Protein AF-A0A317H283-F1 (afdb_monomer)

Foldseek 3Di:
DDDPPFPWDFQLPPADDDPVLAAAFDFPAQKFKFKFFFKAFDDQQAPVQWDQFAARWGKMATDRVFIWMKMKGFADDPQVQDFRLLSNLVSNNCRSNVNDDPGMHMDTPDFGPDPPQRRCRVLRVSLRSLVRSCVRRVNPDDLVRSLRSCRNSPWDADPVRGIIGRDTDNSNRSCCRRVHAMWTWARAPHHNGIDTPDHDHPPPDDDDDDRDDVVVCQAPPDFDDDVPDPDGPRPDDPVNVPD

Nearest PDB structures (foldseek):
  5was-assembly1_A-2  TM=6.829E-01  e=3.722E-07  Corynebacterium glutamicum
  2x7i-assembly1_A  TM=6.335E-01  e=2.027E-06  Staphylococcus aureus subsp. aureus MRSA252
  3qt7-assembly1_A  TM=6.220E-01  e=6.368E-04  Staphylococcus epidermidis
  3qt6-assembly1_A  TM=6.356E-01  e=7.635E-04  Staphylococcus epidermidis
  6n0z-assembly1_E  TM=6.224E-01  e=1.486E-03  Anaerolinea thermophila UNI-1

pLDDT: mean 84.53, std 18.02, range [30.09, 98.56]

Radius of gyration: 20.78 Å; Cα contacts (8 Å, |Δi|>4): 501; chains: 1; bounding box: 63×41×54 Å

Structure (mmCIF, N/CA/C/O backbone):
data_AF-A0A317H283-F1
#
_entry.id   AF-A0A317H283-F1
#
loop_
_atom_site.group_PDB
_atom_site.id
_atom_site.type_symbol
_atom_site.label_atom_id
_atom_site.label_alt_id
_atom_site.label_comp_id
_atom_site.label_asym_id
_atom_site.label_entity_id
_atom_site.label_seq_id
_atom_site.pdbx_PDB_ins_code
_atom_site.Cartn_x
_atom_site.Cartn_y
_atom_site.Cartn_z
_atom_site.occupancy
_atom_site.B_iso_or_equiv
_atom_site.auth_seq_id
_atom_site.auth_comp_id
_atom_site.auth_asym_id
_atom_site.auth_atom_id
_atom_site.pdbx_PDB_model_num
ATOM 1 N N . MET A 1 1 ? 20.326 24.676 -0.098 1.00 34.16 1 MET A N 1
ATOM 2 C CA . MET A 1 1 ? 19.423 23.558 0.248 1.00 34.16 1 MET A CA 1
ATOM 3 C C . MET A 1 1 ? 18.212 24.143 0.956 1.00 34.16 1 MET A C 1
ATOM 5 O O . MET A 1 1 ? 18.310 24.512 2.117 1.00 34.16 1 MET A O 1
ATOM 9 N N . SER A 1 2 ? 17.130 24.369 0.210 1.00 30.09 2 SER A N 1
ATOM 10 C CA . SER A 1 2 ? 15.878 24.925 0.731 1.00 30.09 2 SER A CA 1
ATOM 11 C C . SER A 1 2 ? 15.086 23.794 1.385 1.00 30.09 2 SER A C 1
ATOM 13 O O . SER A 1 2 ? 14.757 22.822 0.710 1.00 30.09 2 SER A O 1
ATOM 15 N N . LYS A 1 3 ? 14.833 23.892 2.695 1.00 36.72 3 LYS A N 1
ATOM 16 C CA . LYS A 1 3 ? 13.873 23.031 3.391 1.00 36.72 3 LYS A CA 1
ATOM 17 C C . LYS A 1 3 ? 12.485 23.421 2.890 1.00 36.72 3 LYS A C 1
ATOM 19 O O . LYS A 1 3 ? 12.028 24.528 3.164 1.00 36.72 3 LYS A O 1
ATOM 24 N N . SER A 1 4 ? 11.828 22.548 2.136 1.00 36.66 4 SER A N 1
ATOM 25 C CA . SER A 1 4 ? 10.406 22.709 1.854 1.00 36.66 4 SER A CA 1
ATOM 26 C C . SER A 1 4 ? 9.646 22.622 3.178 1.00 36.66 4 SER A C 1
ATOM 28 O O . SER A 1 4 ? 9.675 21.580 3.829 1.00 36.66 4 SER A O 1
ATOM 30 N N . ASN A 1 5 ? 8.963 23.699 3.572 1.00 38.03 5 ASN A N 1
ATOM 31 C CA . ASN A 1 5 ? 7.925 23.677 4.606 1.00 38.03 5 ASN A CA 1
ATOM 32 C C . ASN A 1 5 ? 6.710 22.881 4.090 1.00 38.03 5 ASN A C 1
ATOM 34 O O . ASN A 1 5 ? 5.651 23.448 3.830 1.00 38.03 5 ASN A O 1
ATOM 38 N N . GLY A 1 6 ? 6.870 21.572 3.891 1.00 55.66 6 GLY A N 1
ATOM 39 C CA . GLY A 1 6 ? 5.736 20.662 3.815 1.00 55.66 6 GLY A CA 1
ATOM 40 C C . GLY A 1 6 ? 5.185 20.522 5.227 1.00 55.66 6 GLY A C 1
ATOM 41 O O . GLY A 1 6 ? 5.924 20.152 6.135 1.00 55.66 6 GLY A O 1
ATOM 42 N N . THR A 1 7 ? 3.928 20.887 5.450 1.00 80.31 7 THR A N 1
ATOM 43 C CA . THR A 1 7 ? 3.272 20.743 6.752 1.00 80.31 7 THR A CA 1
ATOM 44 C C . THR A 1 7 ? 3.220 19.264 7.119 1.00 80.31 7 THR A C 1
ATOM 46 O O . THR A 1 7 ? 2.414 18.507 6.584 1.00 80.31 7 THR A O 1
ATOM 49 N N . HIS A 1 8 ? 4.120 18.842 8.003 1.00 92.94 8 HIS A N 1
ATOM 50 C CA . HIS A 1 8 ? 4.053 17.534 8.637 1.00 92.94 8 HIS A CA 1
ATOM 51 C C . HIS A 1 8 ? 2.800 17.464 9.523 1.00 92.94 8 HIS A C 1
ATOM 53 O O . HIS A 1 8 ? 2.394 18.471 10.104 1.00 92.94 8 HIS A O 1
ATOM 59 N N . PHE A 1 9 ? 2.203 16.283 9.636 1.00 95.56 9 PHE A N 1
ATOM 60 C CA . PHE A 1 9 ? 1.017 16.030 10.456 1.00 95.56 9 PHE A CA 1
ATOM 61 C C . PHE A 1 9 ? 1.114 14.670 11.150 1.00 95.56 9 PHE A C 1
ATOM 63 O O . PHE A 1 9 ? 1.975 13.848 10.823 1.00 95.56 9 PHE A O 1
ATOM 70 N N . LEU A 1 10 ? 0.275 14.441 12.157 1.00 96.62 10 LEU A N 1
ATOM 71 C CA . LEU A 1 10 ? 0.259 13.194 12.911 1.00 96.62 10 LEU A CA 1
ATOM 72 C C . LEU A 1 10 ? -0.552 12.106 12.185 1.00 96.62 10 LEU A C 1
ATOM 74 O O . LEU A 1 10 ? -1.505 12.392 11.454 1.00 96.62 10 LEU A O 1
ATOM 78 N N . PRO A 1 11 ? -0.220 10.822 12.398 1.00 96.44 11 PRO A N 1
ATOM 79 C CA . PRO A 1 11 ? -1.055 9.712 11.950 1.00 96.44 11 PRO A CA 1
ATOM 80 C C . PRO A 1 11 ? -2.519 9.868 12.389 1.00 96.44 11 PRO A C 1
ATOM 82 O O . PRO A 1 11 ? -2.789 10.210 13.535 1.00 96.44 11 PRO A O 1
ATOM 85 N N . GLY A 1 12 ? -3.463 9.598 11.483 1.00 96.00 12 GLY A N 1
ATOM 86 C CA . GLY A 1 12 ? -4.899 9.789 11.725 1.00 96.00 12 GLY A CA 1
ATOM 87 C C . GLY A 1 12 ? -5.445 11.200 11.467 1.00 96.00 12 GLY A C 1
ATOM 88 O O . GLY A 1 12 ? -6.668 11.378 11.434 1.00 96.00 12 GLY A O 1
ATOM 89 N N . GLU A 1 13 ? -4.583 12.193 11.252 1.00 96.50 13 GLU A N 1
ATOM 90 C CA . GLU A 1 13 ? -4.984 13.518 10.769 1.00 96.50 13 GLU A CA 1
ATOM 91 C C . GLU A 1 13 ? -5.102 13.530 9.241 1.00 96.50 13 GLU A C 1
ATOM 93 O O . GLU A 1 13 ? -4.469 12.729 8.558 1.00 96.50 13 GLU A O 1
ATOM 98 N N . ASN A 1 14 ? -5.908 14.450 8.703 1.00 95.38 14 ASN A N 1
ATOM 99 C CA . ASN A 1 14 ? -6.059 14.696 7.262 1.00 95.38 14 ASN A CA 1
ATOM 100 C C . ASN A 1 14 ? -6.385 13.457 6.402 1.00 95.38 14 ASN A C 1
ATOM 102 O O . ASN A 1 14 ? -5.998 13.376 5.241 1.00 95.38 14 ASN A O 1
ATOM 106 N N . LEU A 1 15 ? -7.118 12.496 6.966 1.00 96.19 15 LEU A N 1
ATOM 107 C CA . LEU A 1 15 ? -7.587 11.328 6.228 1.00 96.19 15 LEU A CA 1
ATOM 108 C C . LEU A 1 15 ? -8.606 11.733 5.162 1.00 96.19 15 LEU A C 1
ATOM 110 O O . LEU A 1 15 ? -9.626 12.354 5.469 1.00 96.19 15 LEU A O 1
ATOM 114 N N . ASN A 1 16 ? -8.366 11.315 3.925 1.00 95.12 16 ASN A N 1
ATOM 115 C CA . ASN A 1 16 ? -9.360 11.359 2.868 1.00 95.12 16 ASN A CA 1
ATOM 116 C C . ASN A 1 16 ? -10.214 10.091 2.965 1.00 95.12 16 ASN A C 1
ATOM 118 O O . ASN A 1 16 ? -9.719 8.994 2.716 1.00 95.12 16 ASN A O 1
ATOM 122 N N . ILE A 1 17 ? -11.482 10.236 3.356 1.00 96.56 17 ILE A N 1
ATOM 123 C CA . ILE A 1 17 ? -12.448 9.135 3.439 1.00 96.56 17 ILE A CA 1
ATOM 124 C C . ILE A 1 17 ? -13.656 9.497 2.588 1.00 96.56 17 ILE A C 1
ATOM 126 O O . ILE A 1 17 ? -14.342 10.487 2.843 1.00 96.56 17 ILE A O 1
ATOM 130 N N . ARG A 1 18 ? -13.917 8.677 1.574 1.00 96.00 18 ARG A N 1
ATOM 131 C CA . ARG A 1 18 ? -15.037 8.862 0.657 1.00 96.00 18 ARG A CA 1
ATOM 132 C C . ARG A 1 18 ? -16.289 8.159 1.174 1.00 96.00 18 ARG A C 1
ATOM 134 O O . ARG A 1 18 ? -16.208 7.124 1.832 1.00 96.00 18 ARG A O 1
ATOM 141 N N . SER A 1 19 ? -17.456 8.701 0.836 1.00 96.44 19 SER A N 1
ATOM 142 C CA . SER A 1 19 ? -18.754 8.202 1.312 1.00 96.44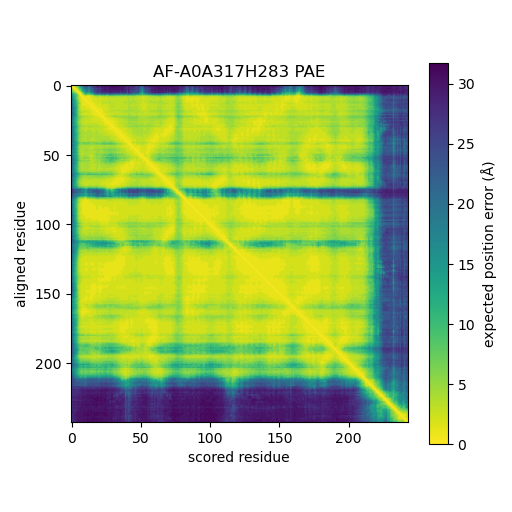 19 SER A CA 1
ATOM 143 C C . SER A 1 19 ? -18.981 6.711 1.022 1.00 96.44 19 SER A C 1
ATOM 145 O O . SER A 1 19 ? -19.483 5.955 1.850 1.00 96.44 19 SER A O 1
ATOM 147 N N . GLU A 1 20 ? -18.533 6.275 -0.147 1.00 96.81 20 GLU A N 1
ATOM 148 C CA . GLU A 1 20 ? -18.615 4.924 -0.680 1.00 96.81 20 GLU A CA 1
ATOM 149 C C . GLU A 1 20 ? -17.680 3.937 0.014 1.00 96.81 20 GLU A C 1
ATOM 151 O O . GLU A 1 20 ? -17.824 2.737 -0.204 1.00 96.81 20 GLU A O 1
ATOM 156 N N . TRP A 1 21 ? -16.748 4.400 0.847 1.00 97.81 21 TRP A N 1
ATOM 157 C CA . TRP A 1 21 ? -15.857 3.553 1.637 1.00 97.81 21 TRP A CA 1
ATOM 158 C C . TRP A 1 21 ? -16.399 3.250 3.029 1.00 97.81 21 TRP A C 1
ATOM 160 O O . TRP A 1 21 ? -15.863 2.378 3.707 1.00 97.81 21 TRP A O 1
ATOM 170 N N . HIS A 1 22 ? -17.474 3.913 3.458 1.00 98.06 22 HIS A N 1
ATOM 171 C CA . HIS A 1 22 ? -18.075 3.601 4.746 1.00 98.06 22 HIS A CA 1
ATOM 172 C C . HIS A 1 22 ? -18.722 2.218 4.727 1.00 98.06 22 HIS A C 1
ATOM 174 O O . HIS A 1 22 ? -19.574 1.890 3.896 1.00 98.06 22 HIS A O 1
ATOM 180 N N . ARG A 1 23 ? -18.305 1.390 5.674 1.00 96.38 23 ARG A N 1
ATOM 181 C CA . ARG A 1 23 ? -18.840 0.063 5.956 1.00 96.38 23 ARG A CA 1
ATOM 182 C C . ARG A 1 23 ? -19.078 -0.036 7.456 1.00 96.38 23 ARG A C 1
ATOM 184 O O . ARG A 1 23 ? -18.462 0.676 8.238 1.00 96.38 23 ARG A O 1
ATOM 191 N N . HIS A 1 24 ? -19.923 -0.977 7.846 1.00 96.62 24 HIS A N 1
ATOM 192 C CA . HIS A 1 24 ? -19.966 -1.466 9.217 1.00 96.62 24 HIS A CA 1
ATOM 193 C C . HIS A 1 24 ? -19.424 -2.888 9.204 1.00 96.62 24 HIS A C 1
ATOM 195 O O . HIS A 1 24 ? -20.082 -3.797 8.696 1.00 96.62 24 HIS A O 1
ATOM 201 N N . ALA A 1 25 ? -18.203 -3.071 9.702 1.00 96.69 25 ALA A N 1
ATOM 202 C CA . ALA A 1 25 ? -17.569 -4.380 9.764 1.00 96.69 25 ALA A CA 1
ATOM 203 C C . ALA A 1 25 ? -16.842 -4.570 11.097 1.00 96.69 25 ALA A C 1
ATOM 205 O O . ALA A 1 25 ? -16.311 -3.633 11.684 1.00 96.69 25 ALA A O 1
ATOM 206 N N . ALA A 1 26 ? -16.799 -5.817 11.553 1.00 96.50 26 ALA A N 1
ATOM 207 C CA . ALA A 1 26 ? -16.050 -6.237 12.728 1.00 96.50 26 ALA A CA 1
ATOM 208 C C . ALA A 1 26 ? -15.070 -7.352 12.333 1.00 96.50 26 ALA A C 1
ATOM 210 O O . ALA A 1 26 ? -15.297 -8.022 11.318 1.00 96.50 26 ALA A O 1
ATOM 211 N N . PRO A 1 27 ? -14.002 -7.589 13.117 1.00 96.56 27 PRO A N 1
ATOM 212 C CA . PRO A 1 27 ? -13.111 -8.716 12.887 1.00 96.56 27 PRO A CA 1
ATOM 213 C C . PRO A 1 27 ? -13.89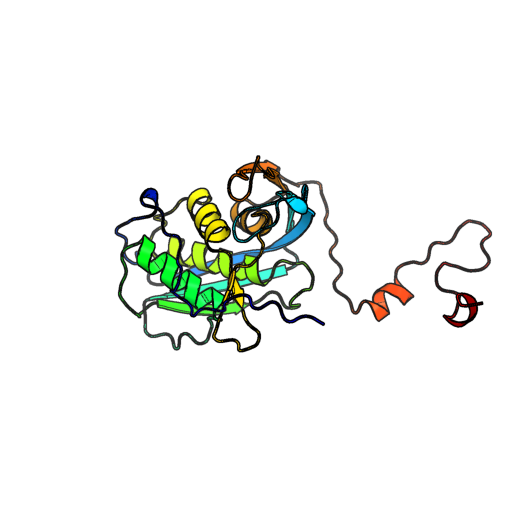7 -10.029 12.783 1.00 96.56 27 PRO A C 1
ATOM 215 O O . PRO A 1 27 ? -14.633 -10.405 13.696 1.00 96.56 27 PRO A O 1
ATOM 218 N N . ARG A 1 28 ? -13.740 -10.726 11.655 1.00 96.75 28 ARG A N 1
ATOM 219 C CA . ARG A 1 28 ? -14.363 -12.033 11.399 1.00 96.75 28 ARG A CA 1
ATOM 220 C C . ARG A 1 28 ? -13.437 -13.182 11.785 1.00 96.75 28 ARG A C 1
ATOM 222 O O . ARG A 1 28 ? -13.898 -14.283 12.079 1.00 96.75 28 ARG A O 1
ATOM 229 N N . TYR A 1 29 ? -12.135 -12.921 11.784 1.00 95.38 29 TYR A N 1
ATOM 230 C CA . TYR A 1 29 ? -11.096 -13.874 12.141 1.00 95.38 29 TYR A CA 1
ATOM 231 C C . TYR A 1 29 ? -10.239 -13.305 13.272 1.00 95.38 29 TYR A C 1
ATOM 233 O O . TYR A 1 29 ? -10.080 -12.095 13.386 1.00 95.38 29 TYR A O 1
ATOM 241 N N . GLY A 1 30 ? -9.643 -14.176 14.091 1.00 91.69 30 GLY A N 1
ATOM 242 C CA . GLY A 1 30 ? -8.719 -13.741 15.147 1.00 91.69 30 GLY A CA 1
ATOM 243 C C . GLY A 1 30 ? -7.325 -13.366 14.630 1.00 91.69 30 GLY A C 1
ATOM 244 O O . GLY A 1 30 ? -6.552 -12.725 15.339 1.00 91.69 30 GLY A O 1
ATOM 245 N N . ARG A 1 31 ? -6.982 -13.781 13.401 1.00 94.19 31 ARG A N 1
ATOM 246 C CA . ARG A 1 31 ? -5.658 -13.595 12.800 1.00 94.19 31 ARG A CA 1
ATOM 247 C C . ARG A 1 31 ? -5.736 -13.597 11.270 1.00 94.19 31 ARG A C 1
ATOM 249 O O . ARG A 1 31 ? -6.451 -14.412 10.695 1.00 94.19 31 ARG A O 1
ATOM 256 N N . ALA A 1 32 ? -4.939 -12.749 10.631 1.00 95.88 32 ALA A N 1
ATOM 257 C CA . ALA A 1 32 ? -4.678 -12.716 9.197 1.00 95.88 32 ALA A CA 1
ATOM 258 C C . ALA A 1 32 ? -3.160 -12.701 8.950 1.00 95.88 32 ALA A C 1
ATOM 260 O O . ALA A 1 32 ? -2.415 -11.991 9.627 1.00 95.88 32 ALA A O 1
ATOM 261 N N . CYS A 1 33 ? -2.694 -13.503 7.993 1.00 95.44 33 CYS A N 1
ATOM 262 C CA . CYS A 1 33 ? -1.302 -13.525 7.544 1.00 95.44 33 CYS A CA 1
ATOM 263 C C . CYS A 1 33 ? -1.258 -13.057 6.093 1.00 95.44 33 CYS A C 1
ATOM 265 O O . CYS A 1 33 ? -1.979 -13.602 5.258 1.00 95.44 33 CYS A O 1
ATOM 267 N N . VAL A 1 34 ? -0.420 -12.066 5.799 1.00 95.50 34 VAL A N 1
ATOM 268 C CA . VAL A 1 34 ? -0.283 -11.506 4.453 1.00 95.50 34 VAL A CA 1
ATOM 269 C C . VAL A 1 34 ? 1.152 -11.624 3.988 1.00 95.50 34 VAL A C 1
ATOM 271 O O . VAL A 1 34 ? 2.083 -11.240 4.694 1.00 95.50 34 VAL A O 1
ATOM 274 N N . HIS A 1 35 ? 1.300 -12.125 2.767 1.00 95.00 35 HIS A N 1
ATOM 275 C CA . H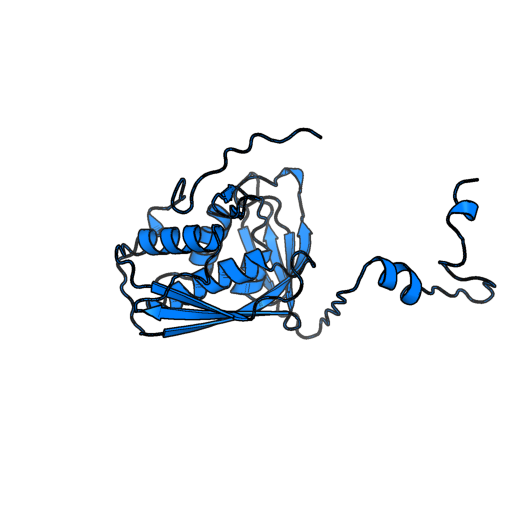IS A 1 35 ? 2.541 -12.132 2.014 1.00 95.00 35 HIS A CA 1
ATOM 276 C C . HIS A 1 35 ? 2.392 -11.140 0.867 1.00 95.00 35 HIS A C 1
ATOM 278 O O . HIS A 1 35 ? 1.523 -11.317 0.018 1.00 95.00 35 HIS A O 1
ATOM 284 N N . ALA A 1 36 ? 3.222 -10.101 0.856 1.00 95.25 36 ALA A N 1
ATOM 285 C CA . ALA A 1 36 ? 3.208 -9.089 -0.190 1.00 95.25 36 ALA A CA 1
ATOM 286 C C . ALA A 1 36 ? 4.537 -9.126 -0.958 1.00 95.25 36 ALA A C 1
ATOM 288 O O . ALA A 1 36 ? 5.589 -8.943 -0.328 1.00 95.25 36 ALA A O 1
ATOM 289 N N . PRO A 1 37 ? 4.512 -9.383 -2.280 1.00 94.38 37 PRO A N 1
ATOM 290 C CA . PRO A 1 37 ? 5.716 -9.368 -3.098 1.00 94.38 37 PRO A CA 1
ATOM 291 C C . PRO A 1 37 ? 6.274 -7.948 -3.193 1.00 94.38 37 PRO A C 1
ATOM 293 O O . PRO A 1 37 ? 5.558 -6.963 -3.017 1.00 94.38 37 PRO A O 1
ATOM 296 N N . GLY A 1 38 ? 7.562 -7.842 -3.487 1.00 93.06 38 GLY A N 1
ATOM 297 C CA . GLY A 1 38 ? 8.168 -6.593 -3.910 1.00 93.06 38 GLY A CA 1
ATOM 298 C C . GLY A 1 38 ? 7.712 -6.230 -5.318 1.00 93.06 38 GLY A C 1
ATOM 299 O O . GLY A 1 38 ? 7.030 -6.989 -6.011 1.00 93.06 38 GLY A O 1
ATOM 300 N N . ARG A 1 39 ? 8.122 -5.051 -5.769 1.00 94.25 39 ARG A N 1
ATOM 301 C CA . ARG A 1 39 ? 7.831 -4.588 -7.126 1.00 94.25 39 ARG A CA 1
ATOM 302 C C . ARG A 1 39 ? 8.993 -3.811 -7.711 1.00 94.25 39 ARG A C 1
ATOM 304 O O . ARG A 1 39 ? 9.752 -3.196 -6.971 1.00 94.25 39 ARG A O 1
ATOM 311 N N . VAL A 1 40 ? 9.065 -3.753 -9.031 1.00 93.50 40 VAL A N 1
ATOM 312 C CA . VAL A 1 40 ? 9.898 -2.806 -9.775 1.00 93.50 40 VAL A CA 1
ATOM 313 C C . VAL A 1 40 ? 8.963 -1.823 -10.468 1.00 93.50 40 VAL A C 1
ATOM 315 O O . VAL A 1 40 ? 8.066 -2.232 -11.198 1.00 93.50 40 VAL A O 1
ATOM 318 N N . HIS A 1 41 ? 9.143 -0.528 -10.213 1.00 93.69 41 HIS A N 1
ATOM 319 C CA . HIS A 1 41 ? 8.468 0.533 -10.969 1.00 93.69 41 HIS A CA 1
ATOM 320 C C . HIS A 1 41 ? 9.428 0.968 -12.061 1.00 93.69 41 HIS A C 1
ATOM 322 O O . HIS A 1 41 ? 10.549 1.376 -11.760 1.00 93.69 41 HIS A O 1
ATOM 328 N N . MET A 1 42 ? 9.036 0.737 -13.307 1.00 90.62 42 MET A N 1
ATOM 329 C CA . MET A 1 42 ? 9.938 0.814 -14.452 1.00 90.62 42 MET A CA 1
ATOM 330 C C . MET A 1 42 ? 9.940 2.204 -15.075 1.00 90.62 42 MET A C 1
ATOM 332 O O . MET A 1 42 ? 10.973 2.662 -15.553 1.00 90.62 42 MET A O 1
ATOM 336 N N . SER A 1 43 ? 8.785 2.864 -15.100 1.00 91.31 43 SER A N 1
ATOM 337 C CA . SER A 1 43 ? 8.631 4.159 -15.749 1.00 91.31 43 SER A CA 1
ATOM 338 C C . SER A 1 43 ? 7.425 4.886 -15.186 1.00 91.31 43 SER A C 1
ATOM 340 O O . SER A 1 43 ? 6.357 4.292 -15.053 1.00 91.31 43 SER A O 1
ATOM 342 N N . VAL A 1 44 ? 7.615 6.168 -14.878 1.00 94.44 44 VAL A N 1
ATOM 343 C CA . VAL A 1 44 ? 6.539 7.151 -14.704 1.00 94.44 44 VAL A CA 1
ATOM 344 C C . VAL A 1 44 ? 6.273 7.755 -16.079 1.00 94.44 44 VAL A C 1
ATOM 346 O O . VAL A 1 44 ? 7.234 8.121 -16.759 1.00 94.44 44 VAL A O 1
ATOM 349 N N . PHE A 1 45 ? 5.011 7.856 -16.496 1.00 94.75 45 PHE A N 1
ATOM 350 C CA . PHE A 1 45 ? 4.694 8.392 -17.823 1.00 94.75 45 PHE A CA 1
ATOM 351 C C . PHE A 1 45 ? 4.790 9.912 -17.876 1.00 94.75 45 PHE A C 1
ATOM 353 O O . PHE A 1 45 ? 5.377 10.451 -18.811 1.00 94.75 45 PHE A O 1
ATOM 360 N N . ASP A 1 46 ? 4.268 10.599 -16.860 1.00 92.44 46 ASP A N 1
ATOM 361 C CA . ASP A 1 46 ? 4.264 12.057 -16.817 1.00 92.44 46 ASP A CA 1
ATOM 362 C C . ASP A 1 46 ? 4.616 12.595 -15.425 1.00 92.44 46 ASP A C 1
ATOM 364 O O . ASP A 1 46 ? 3.775 12.754 -14.540 1.00 92.44 46 ASP A O 1
ATOM 368 N N . PHE A 1 47 ? 5.889 12.940 -15.235 1.00 89.88 47 PHE A N 1
ATOM 369 C CA . PHE A 1 47 ? 6.359 13.551 -13.992 1.00 89.88 47 PHE A CA 1
ATOM 370 C C . PHE A 1 47 ? 5.709 14.905 -13.688 1.00 89.88 47 PHE A C 1
ATOM 372 O O . PHE A 1 47 ? 5.650 15.285 -12.521 1.00 89.88 47 PHE A O 1
ATOM 379 N N . SER A 1 48 ? 5.217 15.637 -14.694 1.00 89.25 48 SER A N 1
ATOM 380 C CA . SER A 1 48 ? 4.595 16.948 -14.471 1.00 89.25 48 SER A CA 1
ATOM 381 C C . SER A 1 48 ? 3.251 16.848 -13.745 1.00 89.25 48 SER A C 1
ATOM 383 O O . SER A 1 48 ? 2.813 17.817 -13.125 1.00 89.25 48 SER A O 1
ATOM 385 N N . LYS A 1 49 ? 2.634 15.661 -13.762 1.00 88.50 49 LYS A N 1
ATOM 386 C CA . LYS A 1 49 ? 1.382 15.347 -13.064 1.00 88.50 49 LYS A CA 1
ATOM 387 C C . LYS A 1 49 ? 1.597 14.732 -11.678 1.00 88.50 49 LYS A C 1
ATOM 389 O O . LYS A 1 49 ? 0.622 14.395 -11.012 1.00 88.50 49 LYS A O 1
ATOM 394 N N . MET A 1 50 ? 2.842 14.567 -11.228 1.00 87.94 50 MET A N 1
ATOM 395 C CA . MET A 1 50 ? 3.134 14.053 -9.887 1.00 87.94 50 MET A CA 1
ATOM 396 C C . MET A 1 50 ? 2.813 15.105 -8.824 1.00 87.94 50 MET A C 1
ATOM 398 O O . MET A 1 50 ? 3.383 16.195 -8.815 1.00 87.94 50 MET A O 1
ATOM 402 N N . ALA A 1 51 ? 1.928 14.758 -7.898 1.00 85.00 51 ALA A N 1
ATOM 403 C CA . ALA A 1 51 ? 1.520 15.594 -6.773 1.00 85.00 51 ALA A CA 1
ATOM 404 C C . ALA A 1 51 ? 1.001 14.701 -5.629 1.00 85.00 51 ALA A C 1
ATOM 406 O O . ALA A 1 51 ? 0.812 13.506 -5.849 1.00 85.00 51 ALA A O 1
ATOM 407 N N . PRO A 1 52 ? 0.777 15.243 -4.415 1.00 85.94 52 PRO A N 1
ATOM 408 C CA . PRO A 1 52 ? 0.023 14.557 -3.371 1.00 85.94 52 PRO A CA 1
ATOM 409 C C . PRO A 1 52 ? -1.266 13.910 -3.892 1.00 85.94 52 PRO A C 1
ATOM 411 O O . PRO A 1 52 ? -2.144 14.599 -4.414 1.00 85.94 52 PRO A O 1
ATOM 414 N N . GLY A 1 53 ? -1.367 12.591 -3.730 1.00 83.06 53 GLY A N 1
ATOM 415 C CA . GLY A 1 53 ? -2.401 11.763 -4.351 1.00 83.06 53 GLY A CA 1
ATOM 416 C C . GLY A 1 53 ? -1.889 11.017 -5.587 1.00 83.06 53 GLY A C 1
ATOM 417 O O . GLY A 1 53 ? -0.690 10.937 -5.834 1.00 83.06 53 GLY A O 1
ATOM 418 N N . LEU A 1 54 ? -2.817 10.447 -6.356 1.00 88.56 54 LEU A N 1
ATOM 419 C CA . LEU A 1 54 ? -2.501 9.688 -7.565 1.00 88.56 54 LEU A CA 1
ATOM 420 C C . LEU A 1 54 ? -2.105 10.624 -8.718 1.00 88.56 54 LEU A C 1
ATOM 422 O O . LEU A 1 54 ? -2.913 11.454 -9.121 1.00 88.56 54 LEU A O 1
ATOM 426 N N . GLY A 1 55 ? -0.920 10.467 -9.303 1.00 90.50 55 GLY A N 1
ATOM 427 C CA . GLY A 1 55 ? -0.479 11.292 -10.429 1.00 90.50 55 GLY A CA 1
ATOM 428 C C . GLY A 1 55 ? 0.603 10.645 -11.290 1.00 90.50 55 GLY A C 1
ATOM 429 O O . GLY A 1 55 ? 1.308 9.739 -10.862 1.00 90.50 55 GLY A O 1
ATOM 430 N N . GLY A 1 56 ? 0.719 11.086 -12.541 1.00 92.31 56 GLY A N 1
ATOM 431 C CA . GLY A 1 56 ? 1.817 10.732 -13.452 1.00 92.31 56 GLY A CA 1
ATOM 432 C C . GLY A 1 56 ? 1.827 9.316 -14.036 1.00 92.31 56 GLY A C 1
ATOM 433 O O . GLY A 1 56 ? 2.495 9.102 -15.048 1.00 92.31 56 GLY A O 1
ATOM 434 N N . GLY A 1 57 ? 1.076 8.373 -13.460 1.00 94.75 57 GLY A N 1
ATOM 435 C CA . GLY A 1 57 ? 0.890 7.023 -13.998 1.00 94.75 57 GLY A CA 1
ATOM 436 C C . GLY A 1 57 ? 2.191 6.231 -14.156 1.00 94.75 57 GLY A C 1
ATOM 437 O O . GLY A 1 57 ? 3.243 6.591 -13.615 1.00 94.75 57 GLY A O 1
ATOM 438 N N . GLY A 1 58 ? 2.130 5.124 -14.894 1.00 96.38 58 GLY A N 1
ATOM 439 C CA . GLY A 1 58 ? 3.326 4.370 -15.249 1.00 96.38 58 GLY A CA 1
ATOM 440 C C . GLY A 1 58 ? 3.148 2.870 -15.438 1.00 96.38 58 GLY A C 1
ATOM 441 O O . GLY A 1 58 ? 2.040 2.325 -15.428 1.00 96.38 58 GLY A O 1
ATOM 442 N N . LEU A 1 59 ? 4.297 2.202 -15.560 1.00 96.94 59 LEU A N 1
ATOM 443 C CA . LEU A 1 59 ? 4.423 0.749 -15.666 1.00 96.94 59 LEU A CA 1
ATOM 444 C C . LEU A 1 59 ? 5.242 0.184 -14.513 1.00 96.94 59 LEU A C 1
ATOM 446 O O . LEU A 1 59 ? 6.299 0.708 -14.150 1.00 96.94 59 LEU A O 1
ATOM 450 N N . GLY A 1 60 ? 4.805 -0.957 -13.998 1.00 96.56 60 GLY A N 1
ATOM 451 C CA . GLY A 1 60 ? 5.547 -1.695 -12.986 1.00 96.56 60 GLY A CA 1
ATOM 452 C C . GLY A 1 60 ? 5.299 -3.188 -13.066 1.00 96.56 60 GLY A C 1
ATOM 453 O O . GLY A 1 60 ? 4.376 -3.643 -13.730 1.00 96.56 60 GLY A O 1
ATOM 454 N N . ILE A 1 61 ? 6.138 -3.960 -12.390 1.00 95.81 61 ILE A N 1
ATOM 455 C CA . ILE A 1 61 ? 6.008 -5.412 -12.322 1.00 95.81 61 ILE A CA 1
ATOM 456 C C . ILE A 1 61 ? 6.240 -5.917 -10.902 1.00 95.81 61 ILE A C 1
ATOM 458 O O . ILE A 1 61 ? 7.119 -5.422 -10.192 1.00 95.81 61 ILE A O 1
ATOM 462 N N . SER A 1 62 ? 5.445 -6.887 -10.468 1.00 94.56 62 SER A N 1
ATOM 463 C CA . SER A 1 62 ? 5.650 -7.585 -9.193 1.00 94.56 62 SER A CA 1
ATOM 464 C C . SER A 1 62 ? 6.812 -8.570 -9.305 1.00 94.56 62 SER A C 1
ATOM 466 O O . SER A 1 62 ? 6.952 -9.257 -10.314 1.00 94.56 62 SER A O 1
ATOM 468 N N . VAL A 1 63 ? 7.624 -8.674 -8.256 1.00 91.38 63 VAL A N 1
ATOM 469 C CA . VAL A 1 63 ? 8.765 -9.598 -8.193 1.00 91.38 63 VAL A CA 1
ATOM 470 C C . VAL A 1 63 ? 8.733 -10.392 -6.891 1.00 91.38 63 VAL A C 1
ATOM 472 O O . VAL A 1 63 ? 8.412 -9.858 -5.830 1.00 91.38 63 VAL A O 1
ATOM 475 N N . ASP A 1 64 ? 9.079 -11.674 -6.958 1.00 87.00 64 ASP A N 1
ATOM 476 C CA . ASP A 1 64 ? 9.102 -12.583 -5.804 1.00 87.00 64 ASP A CA 1
ATOM 477 C C . ASP A 1 64 ? 10.445 -12.578 -5.047 1.00 87.00 64 ASP A C 1
ATOM 479 O O . ASP A 1 64 ? 10.538 -13.066 -3.917 1.00 87.00 64 ASP A O 1
ATOM 483 N N . THR A 1 65 ? 11.482 -11.967 -5.628 1.00 84.31 65 THR A N 1
ATOM 484 C CA . THR A 1 65 ? 12.844 -11.886 -5.072 1.00 84.31 65 THR A CA 1
ATOM 485 C C . THR A 1 65 ? 12.931 -11.047 -3.794 1.00 84.31 65 THR A C 1
ATOM 487 O O . THR A 1 65 ? 13.866 -11.191 -3.000 1.00 84.31 65 THR A O 1
ATOM 490 N N . ALA A 1 66 ? 11.938 -10.194 -3.553 1.00 87.44 66 ALA A N 1
ATOM 491 C CA . ALA A 1 66 ? 11.759 -9.422 -2.335 1.00 87.44 66 ALA A CA 1
ATOM 492 C C . ALA A 1 66 ? 10.317 -9.588 -1.852 1.00 87.44 66 ALA A C 1
ATOM 494 O O . ALA A 1 66 ? 9.404 -9.648 -2.663 1.00 87.44 66 ALA A O 1
ATOM 495 N N . TYR A 1 67 ? 10.094 -9.653 -0.539 1.00 91.81 67 TYR A N 1
ATOM 496 C CA . TYR A 1 67 ? 8.738 -9.674 0.007 1.00 91.81 67 TYR A CA 1
ATOM 497 C C . TYR A 1 67 ? 8.692 -9.173 1.449 1.00 91.81 67 TYR A C 1
ATOM 499 O O . TYR A 1 67 ? 9.693 -9.220 2.177 1.00 91.81 67 TYR A O 1
ATOM 507 N N . SER A 1 68 ? 7.504 -8.729 1.854 1.00 92.25 68 SER A N 1
ATOM 508 C CA . SER A 1 68 ? 7.144 -8.478 3.248 1.00 92.25 68 SER A CA 1
ATOM 509 C C . SER A 1 68 ? 6.123 -9.511 3.719 1.00 92.25 68 SER A C 1
ATOM 511 O O . SER A 1 68 ? 5.286 -9.974 2.943 1.00 92.25 68 SER A O 1
ATOM 513 N N . GLN A 1 69 ? 6.192 -9.866 4.998 1.00 94.44 69 GLN A N 1
ATOM 514 C CA . GLN A 1 69 ? 5.219 -10.729 5.652 1.00 94.44 69 GLN A CA 1
ATOM 515 C C . GLN A 1 69 ? 4.700 -10.028 6.901 1.00 94.44 69 GLN A C 1
ATOM 517 O O . GLN A 1 69 ? 5.481 -9.669 7.788 1.00 94.44 69 GLN A O 1
ATOM 522 N N . LEU A 1 70 ? 3.386 -9.829 6.952 1.00 93.62 70 LEU A N 1
ATOM 523 C CA . LEU A 1 70 ? 2.699 -9.199 8.070 1.00 93.62 70 LEU A CA 1
ATOM 524 C C . LEU A 1 70 ? 1.741 -10.187 8.709 1.00 93.62 70 LEU A C 1
ATOM 526 O O . LEU A 1 70 ? 1.108 -11.011 8.044 1.00 93.62 70 LEU A O 1
ATOM 530 N N . LEU A 1 71 ? 1.612 -10.043 10.017 1.00 93.12 71 LEU A N 1
ATOM 531 C CA . LEU A 1 71 ? 0.655 -10.756 10.815 1.00 93.12 71 LEU A CA 1
ATOM 532 C C . LEU A 1 71 ? -0.218 -9.784 11.584 1.00 93.12 71 LEU A C 1
ATOM 534 O O . LEU A 1 71 ? 0.285 -8.988 12.370 1.00 93.12 71 LEU A O 1
ATOM 538 N N . ILE A 1 72 ? -1.521 -9.886 11.368 1.00 93.00 72 ILE A N 1
ATOM 539 C CA . ILE A 1 72 ? -2.510 -8.996 11.963 1.00 93.00 72 ILE A CA 1
ATOM 540 C C . ILE A 1 72 ? -3.452 -9.831 12.817 1.00 93.00 72 ILE A C 1
ATOM 542 O O . ILE A 1 72 ? -3.881 -10.899 12.385 1.00 93.00 72 ILE A O 1
ATOM 546 N N . SER A 1 73 ? -3.756 -9.392 14.032 1.00 91.94 73 SER A N 1
ATOM 547 C CA . SER A 1 73 ? -4.615 -10.139 14.956 1.00 91.94 73 SER A CA 1
ATOM 548 C C . SER A 1 73 ? -5.418 -9.228 15.869 1.00 91.94 73 SER A C 1
ATOM 550 O O . SER A 1 73 ? -4.995 -8.112 16.160 1.00 91.94 73 SER A O 1
ATOM 552 N N . THR A 1 74 ? -6.537 -9.742 16.373 1.00 90.81 74 THR A N 1
ATOM 553 C CA . THR A 1 74 ? -7.278 -9.131 17.483 1.00 90.81 74 THR A CA 1
ATOM 554 C C . THR A 1 74 ? -6.616 -9.485 18.819 1.00 90.81 74 THR A C 1
ATOM 556 O O . THR A 1 74 ? -6.274 -10.648 19.039 1.00 90.81 74 THR A O 1
ATOM 559 N N . GLY A 1 75 ? -6.458 -8.518 19.717 1.00 81.56 75 GLY A N 1
ATOM 560 C CA . GLY A 1 75 ? -5.839 -8.658 21.035 1.00 81.56 75 GLY A CA 1
ATOM 561 C C . GLY A 1 75 ? -4.875 -7.513 21.353 1.00 81.56 75 GLY A C 1
ATOM 562 O O . GLY A 1 75 ? -4.502 -6.729 20.482 1.00 81.56 75 GLY A O 1
ATOM 563 N N . THR A 1 76 ? -4.442 -7.426 22.612 1.00 62.91 76 THR A N 1
ATOM 564 C CA . THR A 1 76 ? -3.438 -6.451 23.055 1.00 62.91 76 THR A CA 1
ATOM 565 C C . THR A 1 76 ? -2.083 -6.777 22.428 1.00 62.91 76 THR A C 1
ATOM 567 O O . THR A 1 76 ? -1.336 -7.619 22.927 1.00 62.91 76 THR A O 1
ATOM 570 N N . GLY A 1 77 ? -1.791 -6.138 21.300 1.00 59.50 77 GLY A N 1
ATOM 571 C CA . GLY A 1 77 ? -0.432 -5.971 20.805 1.00 59.50 77 GLY A CA 1
ATOM 572 C C . GLY A 1 77 ? 0.214 -4.758 21.454 1.00 59.50 77 GLY A C 1
ATOM 573 O O . GLY A 1 77 ? -0.470 -3.827 21.864 1.00 59.50 77 GLY A O 1
ATOM 574 N N . ASP A 1 78 ? 1.536 -4.736 21.499 1.00 57.00 78 ASP A N 1
ATOM 575 C CA . ASP A 1 78 ? 2.307 -3.552 21.883 1.00 57.00 78 ASP A CA 1
ATOM 576 C C . ASP A 1 78 ? 2.342 -2.476 20.775 1.00 57.00 78 ASP A C 1
ATOM 578 O O . ASP A 1 78 ? 2.947 -1.423 20.959 1.00 57.00 78 ASP A O 1
ATOM 582 N N . GLY A 1 79 ? 1.738 -2.739 19.604 1.00 57.41 79 GLY A N 1
ATOM 583 C CA . GLY A 1 79 ? 1.730 -1.830 18.452 1.00 57.41 79 GLY A CA 1
ATOM 584 C C . GLY A 1 79 ? 3.126 -1.519 17.891 1.00 57.41 79 GLY A C 1
ATOM 585 O O . GLY A 1 79 ? 3.252 -0.682 16.996 1.00 57.41 79 GLY A O 1
ATOM 586 N N . SER A 1 80 ? 4.172 -2.198 18.377 1.00 60.94 80 SER A N 1
ATOM 587 C CA . SER A 1 80 ? 5.579 -1.844 18.146 1.00 60.94 80 SER A CA 1
ATOM 588 C C . SER A 1 80 ? 6.034 -2.068 16.700 1.00 60.94 80 SER A C 1
ATOM 590 O O . SER A 1 80 ? 7.063 -1.544 16.273 1.00 60.94 80 SER A O 1
ATOM 592 N N . GLY A 1 81 ? 5.248 -2.808 15.912 1.00 66.75 81 GLY A N 1
ATOM 593 C CA . GLY A 1 81 ? 5.510 -3.072 14.499 1.00 66.75 81 GLY A CA 1
ATOM 594 C C . GLY A 1 81 ? 5.146 -1.932 13.536 1.00 66.75 81 GLY A C 1
ATOM 595 O O . GLY A 1 81 ? 5.595 -1.967 12.383 1.00 66.75 81 GLY A O 1
ATOM 596 N N . LEU A 1 82 ? 4.351 -0.939 13.963 1.00 86.62 82 LEU A N 1
ATOM 597 C CA . LEU A 1 82 ? 3.845 0.132 13.094 1.00 86.62 82 LEU A CA 1
ATOM 598 C C . LEU A 1 82 ? 4.723 1.392 13.137 1.00 86.62 82 LEU A C 1
ATOM 600 O O . LEU A 1 82 ? 4.868 2.049 14.168 1.00 86.62 82 LEU A O 1
ATOM 604 N N . ASN A 1 83 ? 5.232 1.787 11.970 1.00 91.12 83 ASN A N 1
ATOM 605 C CA . ASN A 1 83 ? 5.756 3.137 11.740 1.00 91.12 83 ASN A CA 1
ATOM 606 C C . ASN A 1 83 ? 4.604 4.159 11.613 1.00 91.12 83 ASN A C 1
ATOM 608 O O . ASN A 1 83 ? 3.429 3.786 11.656 1.00 91.12 83 ASN A O 1
ATOM 612 N N . ALA A 1 84 ? 4.922 5.448 11.459 1.00 94.25 84 ALA A N 1
ATOM 613 C CA . ALA A 1 84 ? 3.917 6.511 11.408 1.00 94.25 84 ALA A CA 1
ATOM 614 C C . ALA A 1 84 ? 2.925 6.329 10.245 1.00 94.25 84 ALA A C 1
ATOM 616 O O . ALA A 1 84 ? 1.716 6.428 10.454 1.00 94.25 84 ALA A O 1
ATOM 617 N N . THR A 1 85 ? 3.405 5.938 9.059 1.00 94.81 85 THR A N 1
ATOM 618 C CA . THR A 1 85 ? 2.528 5.617 7.915 1.00 94.81 85 THR A CA 1
ATOM 619 C C . THR A 1 85 ? 1.607 4.429 8.207 1.00 94.81 85 THR A C 1
ATOM 621 O O . THR A 1 85 ? 0.420 4.472 7.898 1.00 94.81 85 THR A O 1
ATOM 624 N N . GLY A 1 86 ? 2.113 3.384 8.867 1.00 95.25 86 GLY A N 1
ATOM 625 C CA . GLY A 1 86 ? 1.311 2.234 9.281 1.00 95.25 86 GLY A CA 1
ATOM 626 C C . GLY A 1 86 ? 0.229 2.593 10.301 1.00 95.25 86 GLY A C 1
ATOM 627 O O . GLY A 1 86 ? -0.902 2.132 10.178 1.00 95.25 86 GLY A O 1
ATOM 628 N N . ARG A 1 87 ? 0.539 3.462 11.272 1.00 95.50 87 ARG A N 1
ATOM 629 C CA . ARG A 1 87 ? -0.462 3.993 12.216 1.00 95.50 87 ARG A CA 1
ATOM 630 C C . ARG A 1 87 ? -1.552 4.787 11.491 1.00 95.50 87 ARG A C 1
ATOM 632 O O . ARG A 1 87 ? -2.725 4.638 11.810 1.00 95.50 87 ARG A O 1
ATOM 639 N N . HIS A 1 88 ? -1.174 5.579 10.489 1.00 97.31 88 HIS A N 1
ATOM 640 C CA . HIS A 1 88 ? -2.113 6.381 9.705 1.00 97.31 88 HIS A CA 1
ATOM 641 C C . HIS A 1 88 ? -3.070 5.501 8.890 1.00 97.31 88 HIS A C 1
ATOM 643 O O . HIS A 1 88 ? -4.275 5.730 8.905 1.00 97.31 88 HIS A O 1
ATOM 649 N N . LEU A 1 89 ? -2.559 4.443 8.253 1.00 97.50 89 LEU A N 1
ATOM 650 C CA . LEU A 1 89 ? -3.384 3.498 7.492 1.00 97.50 89 LEU A CA 1
ATOM 651 C C . LEU A 1 89 ? -4.257 2.604 8.377 1.00 97.50 89 LEU A C 1
ATOM 653 O O . LEU A 1 89 ? -5.375 2.268 7.991 1.00 97.50 89 LEU A O 1
ATOM 657 N N . LEU A 1 90 ? -3.782 2.236 9.570 1.00 96.62 90 LEU A N 1
ATOM 658 C CA . LEU A 1 90 ? -4.620 1.548 10.551 1.00 96.62 90 LEU A CA 1
ATOM 659 C C . LEU A 1 90 ? -5.829 2.414 10.925 1.00 96.62 90 LEU A C 1
ATOM 661 O O . LEU A 1 90 ? -6.957 1.925 10.913 1.00 96.62 90 LEU A O 1
ATOM 665 N N . GLU A 1 91 ? -5.602 3.697 11.206 1.00 97.62 91 GLU A N 1
ATOM 666 C CA . GLU A 1 91 ? -6.670 4.642 11.531 1.00 97.62 91 GLU A CA 1
ATOM 667 C C . GLU A 1 91 ? -7.609 4.889 10.338 1.00 97.62 91 GLU A C 1
ATOM 669 O O . GLU A 1 91 ? -8.829 4.881 10.510 1.00 97.62 91 GLU A O 1
ATOM 674 N N . LEU A 1 92 ? -7.070 5.017 9.117 1.00 98.31 92 LEU A N 1
ATOM 675 C CA . LEU A 1 92 ? -7.866 5.081 7.885 1.00 98.31 92 LEU A CA 1
ATOM 676 C C . LEU A 1 92 ? -8.837 3.901 7.801 1.00 98.31 92 LEU A C 1
ATOM 678 O O . LEU A 1 92 ? -10.042 4.094 7.627 1.00 98.31 92 LEU A O 1
ATOM 682 N N . PHE A 1 93 ? -8.315 2.681 7.946 1.00 98.50 93 PHE A N 1
ATOM 683 C CA . PHE A 1 93 ? -9.114 1.468 7.869 1.00 98.50 93 PHE A CA 1
ATOM 684 C C . PHE A 1 93 ? -10.188 1.449 8.958 1.00 98.50 93 PHE A C 1
ATOM 686 O O . PHE A 1 93 ? -11.361 1.267 8.634 1.00 98.50 93 PHE A O 1
ATOM 693 N N . LYS A 1 94 ? -9.805 1.695 10.223 1.00 97.88 94 LYS A N 1
ATOM 694 C CA . LYS A 1 94 ? -10.718 1.755 11.378 1.00 97.88 94 LYS A CA 1
ATOM 695 C C . LYS A 1 94 ? -11.903 2.681 11.107 1.00 97.88 94 LYS A C 1
ATOM 697 O O . LYS A 1 94 ? -13.048 2.261 11.265 1.00 97.88 94 LYS A O 1
ATOM 702 N N . ARG A 1 95 ? -11.651 3.897 10.612 1.00 98.12 95 ARG A N 1
ATOM 703 C CA . ARG A 1 95 ? -12.713 4.859 10.276 1.00 98.12 95 ARG A CA 1
ATOM 704 C C . ARG A 1 95 ? -13.573 4.423 9.093 1.00 98.12 95 ARG A C 1
ATOM 706 O O . ARG A 1 95 ? -14.782 4.643 9.118 1.00 98.12 95 ARG A O 1
ATOM 713 N N . CYS A 1 96 ? -12.989 3.784 8.078 1.00 98.56 96 CYS A N 1
ATOM 714 C CA . CYS A 1 96 ? -13.757 3.268 6.943 1.00 98.56 96 CYS A CA 1
ATOM 715 C C . CYS A 1 96 ? -14.740 2.164 7.368 1.00 98.56 96 CYS A C 1
ATOM 717 O O . CYS A 1 96 ? -15.839 2.100 6.828 1.00 98.56 96 CYS A O 1
ATOM 719 N N . VAL A 1 97 ? -14.388 1.320 8.347 1.00 98.38 97 VAL A N 1
ATOM 720 C CA . VAL A 1 97 ? -15.257 0.220 8.820 1.00 98.38 97 VAL A CA 1
ATOM 721 C C . VAL A 1 97 ? -16.067 0.530 10.087 1.00 98.38 97 VAL A C 1
ATOM 723 O O . VAL A 1 97 ? -16.809 -0.337 10.556 1.00 98.38 97 VAL A O 1
ATOM 726 N N . GLY A 1 98 ? -15.919 1.734 10.653 1.00 97.50 98 GLY A N 1
ATOM 727 C CA . GLY A 1 98 ? -16.568 2.138 11.904 1.00 97.50 98 GLY A CA 1
ATOM 728 C C . GLY A 1 98 ? -16.095 1.336 13.122 1.00 97.50 98 GLY A C 1
ATOM 729 O O . GLY A 1 98 ? -16.918 0.888 13.918 1.00 97.50 98 GLY A O 1
ATOM 730 N N . TYR A 1 99 ? -14.786 1.089 13.229 1.00 96.31 99 TYR A N 1
ATOM 731 C CA . TYR A 1 99 ? -14.180 0.288 14.293 1.00 96.31 99 TYR A CA 1
ATOM 732 C C . TYR A 1 99 ? -13.347 1.139 15.256 1.00 96.31 99 TYR A C 1
ATOM 734 O O . TYR A 1 99 ? -12.203 1.476 14.963 1.00 96.31 99 TYR A O 1
ATOM 742 N N . ASP A 1 100 ? -13.887 1.410 16.443 1.00 93.44 100 ASP A N 1
ATOM 743 C CA . ASP A 1 100 ? -13.281 2.361 17.391 1.00 93.44 100 ASP A CA 1
ATOM 744 C C . ASP A 1 100 ? -12.361 1.709 18.437 1.00 93.44 100 ASP A C 1
ATOM 746 O O . ASP A 1 100 ? -11.749 2.397 19.249 1.00 93.44 100 ASP A O 1
ATOM 750 N N . ARG A 1 101 ? -12.245 0.376 18.445 1.00 92.31 101 ARG A N 1
ATOM 751 C CA . ARG A 1 101 ? -11.466 -0.346 19.463 1.00 92.31 101 ARG A CA 1
ATOM 752 C C . ARG A 1 101 ? -9.968 -0.326 19.147 1.00 92.31 101 ARG A C 1
ATOM 754 O O . ARG A 1 101 ? -9.565 -0.441 17.990 1.00 92.31 101 ARG A O 1
ATOM 761 N N . ASP A 1 102 ? -9.155 -0.276 20.200 1.00 88.25 102 ASP A N 1
ATOM 762 C CA . ASP A 1 102 ? -7.684 -0.303 20.138 1.00 88.25 102 ASP A CA 1
ATOM 763 C C . ASP A 1 102 ? -7.114 -1.682 20.499 1.00 88.25 102 ASP A C 1
ATOM 765 O O . ASP A 1 102 ? -6.222 -1.830 21.330 1.00 88.25 102 ASP A O 1
ATOM 769 N N . ASP A 1 103 ? -7.665 -2.727 19.887 1.00 91.25 103 ASP A N 1
ATOM 770 C CA . ASP A 1 103 ? -7.278 -4.123 20.108 1.00 91.25 103 ASP A CA 1
ATOM 771 C C . ASP A 1 103 ? -6.812 -4.811 18.819 1.00 91.25 103 ASP A C 1
ATOM 773 O O . ASP A 1 103 ? -6.937 -6.025 18.673 1.00 91.25 103 ASP A O 1
ATOM 777 N N . LEU A 1 104 ? -6.283 -4.043 17.866 1.00 92.25 104 LEU A N 1
ATOM 778 C CA . LEU A 1 104 ? -5.652 -4.576 16.662 1.00 92.25 104 LEU A CA 1
ATOM 779 C C . LEU A 1 104 ? -4.132 -4.556 16.827 1.00 92.25 104 LEU A C 1
ATOM 781 O O . LEU A 1 104 ? -3.532 -3.523 17.109 1.00 92.25 104 LEU A O 1
ATOM 785 N N . SER A 1 105 ? -3.504 -5.707 16.608 1.00 91.31 105 SER A N 1
ATOM 786 C CA . SER A 1 105 ? -2.053 -5.880 16.650 1.00 91.31 105 SER A CA 1
ATOM 787 C C . SER A 1 105 ? -1.508 -6.160 15.257 1.00 91.31 105 SER A C 1
ATOM 789 O O . SER A 1 105 ? -2.085 -6.955 14.512 1.00 91.31 105 SER A O 1
ATOM 791 N N . VAL A 1 106 ? -0.376 -5.536 14.921 1.00 91.62 106 VAL A N 1
ATOM 792 C CA . VAL A 1 106 ? 0.355 -5.752 13.668 1.00 91.62 106 VAL A CA 1
ATOM 793 C C . VAL A 1 106 ? 1.794 -6.138 13.992 1.00 91.62 106 VAL A C 1
ATOM 795 O O . VAL A 1 106 ? 2.584 -5.324 14.466 1.00 91.62 106 VAL A O 1
ATOM 798 N N . ASN A 1 107 ? 2.148 -7.382 13.688 1.00 90.62 107 ASN A N 1
ATOM 799 C CA . ASN A 1 107 ? 3.503 -7.905 13.776 1.00 90.62 107 ASN A CA 1
ATOM 800 C C . ASN A 1 107 ? 4.106 -8.018 12.371 1.00 90.62 107 ASN A C 1
ATOM 802 O O . ASN A 1 107 ? 3.506 -8.586 11.457 1.00 90.62 107 ASN A O 1
ATOM 806 N N . VAL A 1 108 ? 5.313 -7.486 12.198 1.00 90.94 108 VAL A N 1
ATOM 807 C CA . VAL A 1 108 ? 6.033 -7.549 10.925 1.00 90.94 108 VAL A CA 1
ATOM 808 C C . VAL A 1 108 ? 7.047 -8.682 10.975 1.00 90.94 108 VAL A C 1
ATOM 810 O O . VAL A 1 108 ? 8.198 -8.482 11.356 1.00 90.94 108 VAL A O 1
ATOM 813 N N . ALA A 1 109 ? 6.615 -9.873 10.565 1.00 89.25 109 ALA A N 1
ATOM 814 C CA . ALA A 1 109 ? 7.445 -11.075 10.559 1.00 89.25 109 ALA A CA 1
ATOM 815 C C . ALA A 1 109 ? 8.639 -10.955 9.597 1.00 89.25 109 ALA A C 1
ATOM 817 O O . ALA A 1 109 ? 9.718 -11.485 9.862 1.00 89.25 109 ALA A O 1
ATOM 818 N N . ARG A 1 110 ? 8.461 -10.240 8.478 1.00 90.25 110 ARG A N 1
ATOM 819 C CA . ARG A 1 110 ? 9.534 -9.966 7.517 1.00 90.25 110 ARG A CA 1
ATOM 820 C C . ARG A 1 110 ? 9.316 -8.637 6.806 1.00 90.25 110 ARG A C 1
ATOM 822 O O . ARG A 1 110 ? 8.217 -8.354 6.338 1.00 90.25 110 ARG A O 1
ATOM 829 N N . ARG A 1 111 ? 10.387 -7.853 6.672 1.00 89.06 111 ARG A N 1
ATOM 830 C CA . ARG A 1 111 ? 10.451 -6.667 5.804 1.00 89.06 111 ARG A CA 1
ATOM 831 C C . ARG A 1 111 ? 11.353 -6.946 4.609 1.00 89.06 111 ARG A C 1
ATOM 833 O O . ARG A 1 111 ? 12.305 -7.724 4.710 1.00 89.06 111 ARG A O 1
ATOM 840 N N . ILE A 1 112 ? 11.098 -6.254 3.503 1.00 87.06 112 ILE A N 1
ATOM 841 C CA . ILE A 1 112 ? 12.074 -6.137 2.416 1.00 87.06 112 ILE A CA 1
ATOM 842 C C . ILE A 1 112 ? 13.374 -5.562 2.999 1.00 87.06 112 ILE A C 1
ATOM 844 O O . ILE A 1 112 ? 13.376 -4.487 3.594 1.00 87.06 112 ILE A O 1
ATOM 848 N N . ARG A 1 113 ? 14.469 -6.321 2.860 1.00 75.19 113 ARG A N 1
ATOM 849 C CA . ARG A 1 113 ? 15.730 -6.117 3.595 1.00 75.19 113 ARG A CA 1
ATOM 850 C C . ARG A 1 113 ? 16.421 -4.789 3.283 1.00 75.19 113 ARG A C 1
ATOM 852 O O . ARG A 1 113 ? 16.971 -4.168 4.185 1.00 75.19 113 ARG A O 1
ATOM 859 N N . TYR A 1 114 ? 16.435 -4.390 2.015 1.00 73.94 114 TYR A N 1
ATOM 860 C CA . TYR A 1 114 ? 17.149 -3.203 1.555 1.00 73.94 114 TYR A CA 1
ATOM 861 C C . TYR A 1 114 ? 16.158 -2.058 1.357 1.00 73.94 114 TYR A C 1
ATOM 863 O O . TYR A 1 114 ? 15.489 -1.970 0.325 1.00 73.94 114 TYR A O 1
ATOM 871 N N . ALA A 1 115 ? 16.041 -1.200 2.372 1.00 71.56 115 ALA A N 1
ATOM 872 C CA . ALA A 1 115 ? 15.276 0.036 2.256 1.00 71.56 115 ALA A CA 1
ATOM 873 C C . ALA A 1 115 ? 15.830 0.887 1.103 1.00 71.56 115 ALA A C 1
ATOM 875 O O . ALA A 1 115 ? 17.035 0.894 0.854 1.00 71.56 115 ALA A O 1
ATOM 876 N N . HIS A 1 116 ? 14.940 1.572 0.385 1.00 74.56 116 HIS A N 1
ATOM 877 C CA . HIS A 1 116 ? 15.278 2.448 -0.747 1.00 74.56 116 HIS A CA 1
ATOM 878 C C . HIS A 1 116 ? 16.006 1.780 -1.931 1.00 74.56 116 HIS A C 1
ATOM 880 O O . HIS A 1 116 ? 16.442 2.468 -2.843 1.00 74.56 116 HIS A O 1
ATOM 886 N N . ALA A 1 117 ? 16.058 0.446 -2.001 1.00 78.56 117 ALA A N 1
ATOM 887 C CA . ALA A 1 117 ? 16.658 -0.279 -3.126 1.00 78.56 117 ALA A CA 1
ATOM 888 C C . ALA A 1 117 ? 15.733 -0.419 -4.357 1.00 78.56 117 ALA A C 1
ATOM 890 O O . ALA A 1 117 ? 15.933 -1.302 -5.183 1.00 78.56 117 ALA A O 1
ATOM 891 N N . GLY A 1 118 ? 14.675 0.392 -4.461 1.00 84.00 118 GLY A N 1
ATOM 892 C CA . GLY A 1 118 ? 13.736 0.366 -5.592 1.00 84.00 118 GLY A CA 1
ATOM 893 C C . GLY A 1 118 ? 12.624 -0.695 -5.532 1.00 84.00 118 GLY A C 1
ATOM 894 O O . GLY A 1 118 ? 11.694 -0.623 -6.330 1.00 84.00 118 GLY A O 1
ATOM 895 N N . PHE A 1 119 ? 12.634 -1.607 -4.549 1.00 89.62 119 PHE A N 1
ATOM 896 C CA . PHE A 1 119 ? 11.626 -2.684 -4.421 1.00 89.62 119 PHE A CA 1
ATOM 897 C C . PHE A 1 119 ? 10.276 -2.259 -3.824 1.00 89.62 119 PHE A C 1
ATOM 899 O O . PHE A 1 119 ? 9.417 -3.101 -3.564 1.00 89.62 119 PHE A O 1
ATOM 906 N N . GLY A 1 120 ? 1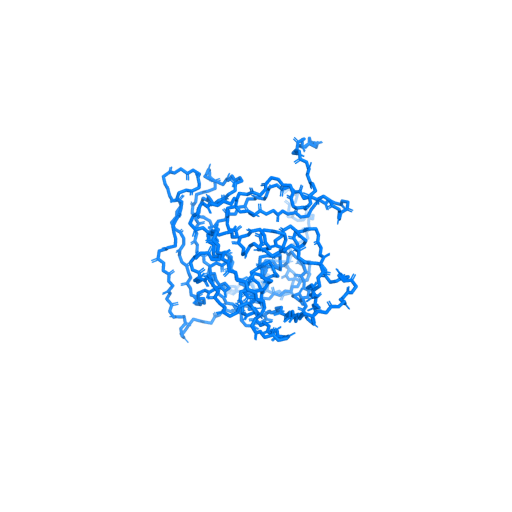0.097 -0.966 -3.540 1.00 89.88 120 GLY A N 1
ATOM 907 C CA . GLY A 1 120 ? 8.865 -0.435 -2.956 1.00 89.88 120 GLY A CA 1
ATOM 908 C C . GLY A 1 120 ? 8.605 -0.907 -1.522 1.00 89.88 120 GLY A C 1
ATOM 909 O O . GLY A 1 120 ? 7.498 -1.342 -1.227 1.00 89.88 120 GLY A O 1
ATOM 910 N N . SER A 1 121 ? 9.589 -0.836 -0.616 1.00 88.44 121 SER A N 1
ATOM 911 C CA . SER A 1 121 ? 9.446 -1.313 0.775 1.00 88.44 121 SER A CA 1
ATOM 912 C C . SER A 1 121 ? 8.276 -0.675 1.534 1.00 88.44 121 SER A C 1
ATOM 914 O O . SER A 1 121 ? 7.541 -1.390 2.214 1.00 88.44 121 SER A O 1
ATOM 916 N N . ASN A 1 122 ? 8.081 0.643 1.395 1.00 90.06 122 ASN A N 1
ATOM 917 C CA . ASN A 1 122 ? 6.974 1.364 2.036 1.00 90.06 122 ASN A CA 1
ATOM 918 C C . ASN A 1 122 ? 5.629 0.961 1.431 1.00 90.06 122 ASN A C 1
ATOM 920 O O . ASN A 1 122 ? 4.749 0.509 2.155 1.00 90.06 122 ASN A O 1
ATOM 924 N N . VAL A 1 123 ? 5.511 1.035 0.104 1.00 92.88 123 VAL A N 1
ATOM 925 C CA . VAL A 1 123 ? 4.303 0.644 -0.637 1.00 92.88 123 VAL A CA 1
ATOM 926 C C . VAL A 1 123 ? 3.900 -0.802 -0.340 1.00 92.88 123 VAL A C 1
ATOM 928 O O . VAL A 1 123 ? 2.743 -1.074 -0.033 1.00 92.88 123 VAL A O 1
ATOM 931 N N . THR A 1 124 ? 4.859 -1.730 -0.350 1.00 94.31 124 THR A N 1
ATOM 932 C CA . THR A 1 124 ? 4.622 -3.150 -0.054 1.00 94.31 124 THR A CA 1
ATOM 933 C C . THR A 1 124 ? 4.094 -3.332 1.366 1.00 94.31 124 THR A C 1
ATOM 935 O O . THR A 1 124 ? 3.140 -4.074 1.578 1.00 94.31 124 THR A O 1
ATOM 938 N N . PHE A 1 125 ? 4.689 -2.650 2.350 1.00 94.19 125 PHE A N 1
ATOM 939 C CA . PHE A 1 125 ? 4.236 -2.706 3.738 1.00 94.19 125 PHE A CA 1
ATOM 940 C C . PHE A 1 125 ? 2.829 -2.111 3.908 1.00 94.19 125 PHE A C 1
ATOM 942 O O . PHE A 1 125 ? 1.963 -2.765 4.485 1.00 94.19 125 PHE A O 1
ATOM 949 N N . ASN A 1 126 ? 2.593 -0.913 3.372 1.00 95.50 126 ASN A N 1
ATOM 950 C CA . ASN A 1 126 ? 1.312 -0.208 3.435 1.00 95.50 126 ASN A CA 1
ATOM 951 C C . ASN A 1 126 ? 0.188 -1.031 2.784 1.00 95.50 126 ASN A C 1
ATOM 953 O O . ASN A 1 126 ? -0.882 -1.217 3.364 1.00 95.50 126 ASN A O 1
ATOM 957 N N . THR A 1 127 ? 0.466 -1.602 1.611 1.00 96.94 127 THR A N 1
ATOM 958 C CA . THR A 1 127 ? -0.476 -2.459 0.888 1.00 96.94 127 THR A CA 1
ATOM 959 C C . THR A 1 127 ? -0.754 -3.754 1.650 1.00 96.94 127 THR A C 1
ATOM 961 O O . THR A 1 127 ? -1.910 -4.147 1.796 1.00 96.94 127 THR A O 1
ATOM 964 N N . ALA A 1 128 ? 0.283 -4.401 2.198 1.00 96.62 128 ALA A N 1
ATOM 965 C CA . ALA A 1 128 ? 0.127 -5.607 3.011 1.00 96.62 128 ALA A CA 1
ATOM 966 C C . ALA A 1 128 ? -0.709 -5.356 4.273 1.00 96.62 128 ALA A C 1
ATOM 968 O O . ALA A 1 128 ? -1.507 -6.209 4.662 1.00 96.62 128 ALA A O 1
ATOM 969 N N . LEU A 1 129 ? -0.533 -4.190 4.901 1.00 97.25 129 LEU A N 1
ATOM 970 C CA . LEU A 1 129 ? -1.294 -3.774 6.073 1.00 97.25 129 LEU A CA 1
ATOM 971 C C . LEU A 1 129 ? -2.783 -3.649 5.737 1.00 97.25 129 LEU A C 1
ATOM 973 O O . LEU A 1 129 ? -3.603 -4.302 6.380 1.00 97.25 129 LEU A O 1
ATOM 977 N N . MET A 1 130 ? -3.129 -2.886 4.696 1.00 98.19 130 MET A N 1
ATOM 978 C CA . MET A 1 130 ? -4.524 -2.720 4.269 1.00 98.19 130 MET A CA 1
ATOM 979 C C . MET A 1 130 ? -5.156 -4.046 3.833 1.00 98.19 130 MET A C 1
ATOM 981 O O . MET A 1 130 ? -6.274 -4.358 4.241 1.00 98.19 130 MET A O 1
ATOM 985 N N . ALA A 1 131 ? -4.434 -4.869 3.065 1.00 98.25 131 ALA A N 1
ATOM 986 C CA . ALA A 1 131 ? -4.909 -6.189 2.654 1.00 98.25 131 ALA A CA 1
ATOM 987 C C . ALA A 1 131 ? -5.140 -7.121 3.855 1.00 98.25 131 ALA A C 1
ATOM 989 O O . ALA A 1 131 ? -6.125 -7.858 3.888 1.00 98.25 131 ALA A O 1
ATOM 990 N N . GLY A 1 132 ? -4.264 -7.074 4.861 1.00 97.50 132 GLY A N 1
ATOM 991 C CA . GLY A 1 132 ? -4.380 -7.904 6.056 1.00 97.50 132 GLY A CA 1
ATOM 992 C C . GLY A 1 132 ? -5.518 -7.474 6.968 1.00 97.50 132 GLY A C 1
ATOM 993 O O . GLY A 1 132 ? -6.227 -8.334 7.487 1.00 97.50 132 GLY A O 1
ATOM 994 N N . LEU A 1 133 ? -5.722 -6.164 7.132 1.00 97.94 133 LEU A N 1
ATOM 995 C CA . LEU A 1 133 ? -6.862 -5.615 7.864 1.00 97.94 133 LEU A CA 1
ATOM 996 C C . LEU A 1 133 ? -8.162 -5.998 7.157 1.00 97.94 133 LEU A C 1
ATOM 998 O O . LEU A 1 133 ? -9.068 -6.543 7.784 1.00 97.94 133 LEU A O 1
ATOM 1002 N N . ASN A 1 134 ? -8.213 -5.831 5.833 1.00 98.50 134 ASN A N 1
ATOM 1003 C CA . ASN A 1 134 ? -9.352 -6.253 5.031 1.00 98.50 134 ASN A CA 1
ATOM 1004 C C . ASN A 1 134 ? -9.640 -7.750 5.222 1.00 98.50 134 ASN A C 1
ATOM 1006 O O . ASN A 1 134 ? -10.770 -8.122 5.524 1.00 98.50 134 ASN A O 1
ATOM 1010 N N . ALA A 1 135 ? -8.622 -8.612 5.134 1.00 98.31 135 ALA A N 1
ATOM 1011 C CA . ALA A 1 135 ? -8.773 -10.048 5.358 1.00 98.31 135 ALA A CA 1
ATOM 1012 C C . ALA A 1 135 ? -9.282 -10.374 6.773 1.00 98.31 135 ALA A C 1
ATOM 1014 O O . ALA A 1 135 ? -10.223 -11.155 6.910 1.00 98.31 135 ALA A O 1
ATOM 1015 N N . LEU A 1 136 ? -8.723 -9.748 7.816 1.00 97.62 136 LEU A N 1
ATOM 1016 C CA . LEU A 1 136 ? -9.132 -9.942 9.214 1.00 97.62 136 LEU A CA 1
ATOM 1017 C C . LEU A 1 136 ? -10.624 -9.627 9.430 1.00 97.62 136 LEU A C 1
ATOM 1019 O O . LEU A 1 136 ? -11.310 -10.335 10.169 1.00 97.62 136 LEU A O 1
ATOM 1023 N N . PHE A 1 137 ? -11.138 -8.606 8.744 1.00 98.12 137 PHE A N 1
ATOM 1024 C CA . PHE A 1 137 ? -12.530 -8.147 8.813 1.00 98.12 137 PHE A CA 1
ATOM 1025 C C . PHE A 1 137 ? -13.477 -8.883 7.846 1.00 98.12 137 PHE A C 1
ATOM 1027 O O . PHE A 1 137 ? -14.638 -8.508 7.706 1.00 98.12 137 PHE A O 1
ATOM 1034 N N . GLY A 1 138 ? -13.022 -9.953 7.186 1.00 96.94 138 GLY A N 1
ATOM 1035 C CA . GLY A 1 138 ? -13.861 -10.725 6.263 1.00 96.94 138 GLY A CA 1
ATOM 1036 C C . GLY A 1 138 ? -14.003 -10.109 4.869 1.00 96.94 138 GLY A C 1
ATOM 1037 O O . GLY A 1 138 ? -14.972 -10.413 4.179 1.00 96.94 138 GLY A O 1
ATOM 1038 N N . SER A 1 139 ? -13.036 -9.287 4.468 1.00 97.69 139 SER A N 1
ATOM 1039 C CA . SER A 1 139 ? -12.906 -8.641 3.159 1.00 97.69 139 SER A CA 1
ATOM 1040 C C . SER A 1 139 ? -14.042 -7.675 2.782 1.00 97.69 139 SER A C 1
ATOM 1042 O O . SER A 1 139 ? -14.647 -7.844 1.724 1.00 97.69 139 SER A O 1
ATOM 1044 N N . PRO A 1 140 ? -14.337 -6.645 3.604 1.00 98.00 140 PRO A N 1
ATOM 1045 C CA . PRO A 1 140 ? -15.358 -5.636 3.295 1.00 98.00 140 PRO A CA 1
ATOM 1046 C C . PRO A 1 140 ? -15.042 -4.748 2.077 1.00 98.00 140 PRO A C 1
ATOM 1048 O O . PRO A 1 140 ? -15.956 -4.111 1.551 1.00 98.00 140 PRO A O 1
ATOM 1051 N N . PHE A 1 141 ? -13.780 -4.693 1.642 1.00 98.50 141 PHE A N 1
ATOM 1052 C CA . PHE A 1 141 ? -13.328 -3.907 0.496 1.00 98.50 141 PHE A CA 1
ATOM 1053 C C . PHE A 1 141 ? -12.778 -4.790 -0.621 1.00 98.50 141 PHE A C 1
ATOM 1055 O O . PHE A 1 141 ? -12.046 -5.758 -0.386 1.00 98.50 141 PHE A O 1
ATOM 1062 N N . SER A 1 142 ? -13.100 -4.413 -1.852 1.00 98.06 142 SER A N 1
ATOM 1063 C CA . SER A 1 142 ? -12.489 -4.939 -3.066 1.00 98.06 142 SER A CA 1
ATOM 1064 C C . SER A 1 142 ? -11.031 -4.494 -3.199 1.00 98.06 142 SER A C 1
ATOM 1066 O O . SER A 1 142 ? -10.581 -3.523 -2.588 1.00 98.06 142 SER A O 1
ATOM 1068 N N . ILE A 1 143 ? -10.289 -5.189 -4.062 1.00 97.06 143 ILE A N 1
ATOM 1069 C CA . ILE A 1 143 ? -8.907 -4.827 -4.401 1.00 97.06 143 ILE A CA 1
ATOM 1070 C C . ILE A 1 143 ? -8.830 -3.390 -4.935 1.00 97.06 143 ILE A C 1
ATOM 1072 O O . ILE A 1 143 ? -7.935 -2.638 -4.557 1.00 97.06 143 ILE A O 1
ATOM 1076 N N . HIS A 1 144 ? -9.787 -2.999 -5.780 1.00 96.25 144 HIS A N 1
ATOM 1077 C CA . HIS A 1 144 ? -9.832 -1.655 -6.343 1.00 96.25 144 HIS A CA 1
ATOM 1078 C C . HIS A 1 144 ? -10.082 -0.590 -5.275 1.00 96.25 144 HIS A C 1
ATOM 1080 O O . HIS A 1 144 ? -9.400 0.429 -5.271 1.00 96.25 144 HIS A O 1
ATOM 1086 N N . GLU A 1 145 ? -10.992 -0.836 -4.331 1.00 97.75 145 GLU A N 1
ATOM 1087 C CA . GLU A 1 145 ? -11.224 0.091 -3.220 1.00 97.75 145 GLU A CA 1
ATOM 1088 C C . GLU A 1 145 ? -9.965 0.260 -2.366 1.00 97.75 145 GLU A C 1
ATOM 1090 O O . GLU A 1 145 ? -9.560 1.394 -2.122 1.00 97.75 145 GLU A O 1
ATOM 1095 N N . ILE A 1 146 ? -9.284 -0.834 -2.004 1.00 98.25 146 ILE A N 1
ATOM 1096 C CA . ILE A 1 146 ? -8.012 -0.769 -1.263 1.00 98.25 146 ILE A CA 1
ATOM 1097 C C . ILE A 1 146 ? -6.966 0.035 -2.037 1.00 98.25 146 ILE A C 1
ATOM 1099 O O . ILE A 1 146 ? -6.293 0.878 -1.446 1.00 98.25 146 ILE A O 1
ATOM 1103 N N . TRP A 1 147 ? -6.842 -0.204 -3.345 1.00 97.38 147 TRP A N 1
ATOM 1104 C CA . TRP A 1 147 ? -5.941 0.558 -4.206 1.00 97.38 147 TRP A CA 1
ATOM 1105 C C . TRP A 1 147 ? -6.268 2.053 -4.133 1.00 97.38 147 TRP A C 1
ATOM 1107 O O . TRP A 1 147 ? -5.408 2.838 -3.756 1.00 97.38 147 TRP A O 1
ATOM 1117 N N . THR A 1 148 ? -7.525 2.445 -4.364 1.00 95.75 148 THR A N 1
ATOM 1118 C CA . THR A 1 148 ? -7.928 3.860 -4.302 1.00 95.75 148 THR A CA 1
ATOM 1119 C C . THR A 1 148 ? -7.741 4.491 -2.920 1.00 95.75 148 THR A C 1
ATOM 1121 O O . THR A 1 148 ? -7.373 5.658 -2.835 1.00 95.75 148 THR A O 1
ATOM 1124 N N . MET A 1 149 ? -7.958 3.743 -1.833 1.00 97.31 149 MET A N 1
ATOM 1125 C CA . MET A 1 149 ? -7.716 4.226 -0.471 1.00 97.31 149 MET A CA 1
ATOM 1126 C C . MET A 1 149 ? -6.241 4.542 -0.246 1.00 97.31 149 MET A C 1
ATOM 1128 O O . MET A 1 149 ? -5.926 5.596 0.303 1.00 97.31 149 MET A O 1
ATOM 1132 N N . LEU A 1 150 ? -5.354 3.639 -0.676 1.00 96.88 150 LEU A N 1
ATOM 1133 C CA . LEU A 1 150 ? -3.908 3.795 -0.549 1.00 96.88 150 LEU A CA 1
ATOM 1134 C C . LEU A 1 150 ? -3.403 4.978 -1.374 1.00 96.88 150 LEU A C 1
ATOM 1136 O O . LEU A 1 150 ? -2.721 5.837 -0.823 1.00 96.88 150 LEU A O 1
ATOM 1140 N N . THR A 1 151 ? -3.777 5.068 -2.652 1.00 94.94 151 THR A N 1
ATOM 1141 C CA . THR A 1 151 ? -3.274 6.125 -3.543 1.00 94.94 151 THR A CA 1
ATOM 1142 C C . THR A 1 151 ? -3.801 7.513 -3.168 1.00 94.94 151 THR A C 1
ATOM 1144 O O . THR A 1 151 ? -3.122 8.517 -3.370 1.00 94.94 151 THR A O 1
ATOM 1147 N N . GLN A 1 152 ? -5.004 7.606 -2.588 1.00 93.56 152 GLN A N 1
ATOM 1148 C CA . GLN A 1 152 ? -5.582 8.878 -2.132 1.00 93.56 152 GLN A CA 1
ATOM 1149 C C . GLN A 1 152 ? -5.164 9.284 -0.714 1.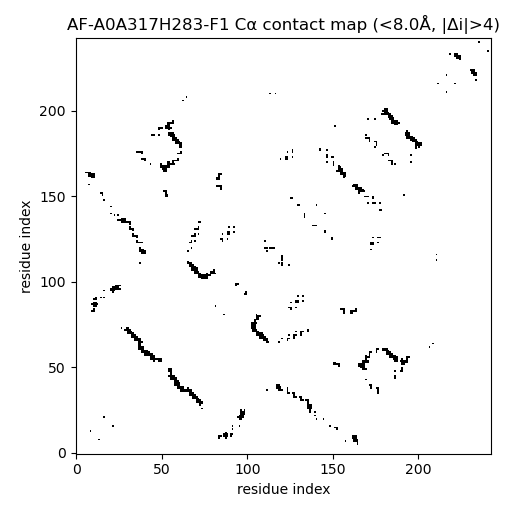00 93.56 152 GLN A C 1
ATOM 1151 O O . GLN A 1 152 ? -5.418 10.419 -0.316 1.00 93.56 152 GLN A O 1
ATOM 1156 N N . ASN A 1 153 ? -4.529 8.383 0.037 1.00 95.44 153 ASN A N 1
ATOM 1157 C CA . ASN A 1 153 ? -3.981 8.642 1.371 1.00 95.44 153 ASN A CA 1
ATOM 1158 C C . ASN A 1 153 ? -2.478 8.323 1.422 1.00 95.44 153 ASN A C 1
ATOM 1160 O O . ASN A 1 153 ? -1.954 7.931 2.467 1.00 95.44 153 ASN A O 1
ATOM 1164 N N . TYR A 1 154 ? -1.775 8.445 0.290 1.00 94.69 154 TYR A N 1
ATOM 1165 C CA . TYR A 1 154 ? -0.357 8.118 0.241 1.00 94.69 154 TYR A CA 1
ATOM 1166 C C . TYR A 1 154 ? 0.459 9.136 1.045 1.00 94.69 154 TYR A C 1
ATOM 1168 O O . TYR A 1 154 ? 0.433 10.347 0.804 1.00 94.69 154 TYR A O 1
ATOM 1176 N N . VAL A 1 155 ? 1.204 8.617 2.017 1.00 94.94 155 VAL A N 1
ATOM 1177 C CA . VAL A 1 155 ? 2.004 9.395 2.960 1.00 94.94 155 VAL A CA 1
ATOM 1178 C C . VAL A 1 155 ? 3.358 8.737 3.187 1.00 94.94 155 VAL A C 1
ATOM 1180 O O . VAL A 1 155 ? 3.493 7.510 3.137 1.00 94.94 155 VAL A O 1
ATOM 1183 N N . GLU A 1 156 ? 4.359 9.554 3.496 1.00 92.19 156 GLU A N 1
ATOM 1184 C CA . GLU A 1 156 ? 5.700 9.106 3.863 1.00 92.19 156 GLU A CA 1
ATOM 1185 C C . GLU A 1 156 ? 6.043 9.501 5.299 1.00 92.19 156 GLU A C 1
ATOM 1187 O O . GLU A 1 156 ? 5.466 10.429 5.866 1.00 92.19 156 GLU A O 1
ATOM 1192 N N . ASN A 1 157 ? 6.967 8.758 5.916 1.00 92.00 157 ASN A N 1
ATOM 1193 C CA . ASN A 1 157 ? 7.427 9.063 7.270 1.00 92.00 157 ASN A CA 1
ATOM 1194 C C . ASN A 1 157 ? 8.336 10.298 7.228 1.00 92.00 157 ASN A C 1
ATOM 1196 O O . ASN A 1 157 ? 9.269 10.344 6.424 1.00 92.00 157 ASN A O 1
ATOM 1200 N N . ALA A 1 158 ? 8.103 11.253 8.127 1.00 91.62 158 ALA A N 1
ATOM 1201 C CA . ALA A 1 158 ? 9.058 12.318 8.400 1.00 91.62 158 ALA A CA 1
ATOM 1202 C C . ALA A 1 158 ? 10.314 11.760 9.097 1.00 91.62 158 ALA A C 1
ATOM 1204 O O . ALA A 1 158 ? 10.302 10.661 9.660 1.00 91.62 158 ALA A O 1
ATOM 1205 N N . GLU A 1 159 ? 11.399 12.539 9.094 1.00 89.31 159 GLU A N 1
ATOM 1206 C CA . GLU A 1 159 ? 12.681 12.147 9.706 1.00 89.31 159 GLU A CA 1
ATOM 1207 C C . GLU A 1 159 ? 12.576 11.871 11.215 1.00 89.31 159 GLU A C 1
ATOM 1209 O O . GLU A 1 159 ? 13.347 11.080 11.754 1.00 89.31 159 GLU A O 1
ATOM 1214 N N . ASP A 1 160 ? 11.605 12.481 11.899 1.00 89.94 160 ASP A N 1
ATOM 1215 C CA . ASP A 1 160 ? 11.376 12.287 13.334 1.00 89.94 160 ASP A CA 1
ATOM 1216 C C . ASP A 1 160 ? 10.696 10.949 13.689 1.00 89.94 160 ASP A C 1
ATOM 1218 O O . ASP A 1 160 ? 10.592 10.598 14.866 1.00 89.94 160 ASP A O 1
ATOM 1222 N N . GLY A 1 161 ? 10.220 10.194 12.691 1.00 88.25 161 GLY A N 1
ATOM 1223 C CA . GLY A 1 161 ? 9.530 8.912 12.868 1.00 88.25 161 GLY A CA 1
ATOM 1224 C C . GLY A 1 161 ? 8.158 8.990 13.557 1.00 88.25 161 GLY A C 1
ATOM 1225 O O . GLY A 1 161 ? 7.529 7.949 13.794 1.00 88.25 161 GLY A O 1
ATOM 1226 N N . GLN A 1 162 ? 7.681 10.192 13.881 1.00 92.56 162 GLN A N 1
ATOM 1227 C CA . GLN A 1 162 ? 6.401 10.441 14.544 1.00 92.56 162 GLN A CA 1
ATOM 1228 C C . GLN A 1 162 ? 5.381 11.038 13.588 1.00 92.56 162 GLN A C 1
ATOM 1230 O O . GLN A 1 162 ? 4.232 10.590 13.579 1.00 92.56 162 GLN A O 1
ATOM 1235 N N . HIS A 1 163 ? 5.814 11.994 12.773 1.00 95.38 163 HIS A N 1
ATOM 1236 C CA . HIS A 1 163 ? 4.976 12.667 11.803 1.00 95.38 163 HIS A CA 1
ATOM 1237 C C . HIS A 1 163 ? 5.068 12.019 10.424 1.00 95.38 163 HIS A C 1
ATOM 1239 O O . HIS A 1 163 ? 5.953 11.216 10.106 1.00 95.38 163 HIS A O 1
ATOM 1245 N N . ILE A 1 164 ? 4.116 12.407 9.594 1.00 96.19 164 ILE A N 1
ATOM 1246 C CA . ILE A 1 164 ? 4.005 12.042 8.194 1.00 96.19 164 ILE A CA 1
ATOM 1247 C C . ILE A 1 164 ? 3.779 13.294 7.354 1.00 96.19 164 ILE A C 1
ATOM 1249 O O . ILE A 1 164 ? 3.414 14.355 7.863 1.00 96.19 164 ILE A O 1
ATOM 1253 N N . TYR A 1 165 ? 4.000 13.160 6.057 1.00 94.56 165 TYR A N 1
ATOM 1254 C CA . TYR A 1 165 ? 3.657 14.168 5.064 1.00 94.56 165 TYR A CA 1
ATOM 1255 C C . TYR A 1 165 ? 3.094 13.482 3.823 1.00 94.56 165 TYR A C 1
ATOM 1257 O O . TYR A 1 165 ? 3.328 12.291 3.601 1.00 94.56 165 TYR A O 1
ATOM 1265 N N . TYR A 1 166 ? 2.342 14.227 3.015 1.00 92.12 166 TYR A N 1
ATOM 1266 C CA . TYR A 1 166 ? 1.831 13.694 1.760 1.00 92.12 166 TYR A CA 1
ATOM 1267 C C . TYR A 1 166 ? 2.974 13.353 0.813 1.00 92.12 166 TYR A C 1
ATOM 1269 O O . TYR A 1 166 ? 3.787 14.215 0.474 1.00 92.12 166 TYR A O 1
ATOM 1277 N N . GLY A 1 167 ? 3.013 12.097 0.385 1.00 90.38 167 GLY A N 1
ATOM 1278 C CA . GLY A 1 167 ? 3.974 11.641 -0.604 1.00 90.38 167 GLY A CA 1
ATOM 1279 C C . GLY A 1 167 ? 3.450 11.826 -2.024 1.00 90.38 167 GLY A C 1
ATOM 1280 O O . GLY A 1 167 ? 2.272 12.112 -2.240 1.00 90.38 167 GLY A O 1
ATOM 1281 N N . LEU A 1 168 ? 4.334 11.624 -2.994 1.00 90.31 168 LEU A N 1
ATOM 1282 C CA . LEU A 1 168 ? 3.956 11.542 -4.400 1.00 90.31 168 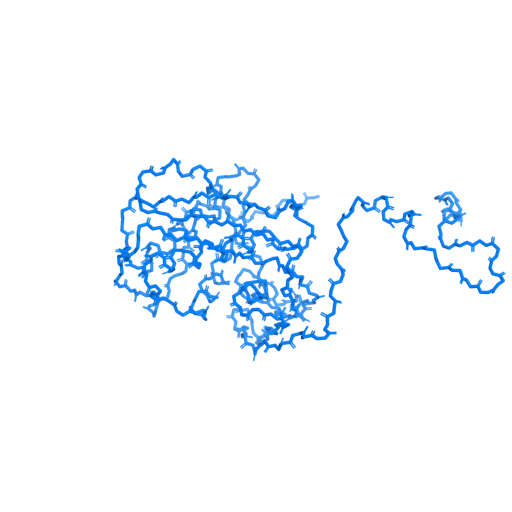LEU A CA 1
ATOM 1283 C C . LEU A 1 168 ? 3.702 10.080 -4.751 1.00 90.31 168 LEU A C 1
ATOM 1285 O O . LEU A 1 168 ? 4.572 9.242 -4.501 1.00 90.31 168 LEU A O 1
ATOM 1289 N N . ASP A 1 169 ? 2.558 9.786 -5.358 1.00 92.25 169 ASP A N 1
ATOM 1290 C CA . ASP A 1 169 ? 2.218 8.424 -5.745 1.00 92.25 169 ASP A CA 1
ATOM 1291 C C . ASP A 1 169 ? 1.742 8.325 -7.195 1.00 92.25 169 ASP A C 1
ATOM 1293 O O . ASP A 1 169 ? 0.995 9.152 -7.702 1.00 92.25 169 ASP A O 1
ATOM 1297 N N . THR A 1 170 ? 2.173 7.254 -7.854 1.00 94.56 170 THR A N 1
ATOM 1298 C CA . THR A 1 170 ? 1.741 6.889 -9.212 1.00 94.56 170 THR A CA 1
ATOM 1299 C C . THR A 1 170 ? 0.668 5.811 -9.211 1.00 94.56 170 THR A C 1
ATOM 1301 O O . THR A 1 170 ? 0.156 5.461 -10.270 1.00 94.56 170 THR A O 1
ATOM 1304 N N . GLY A 1 171 ? 0.389 5.197 -8.058 1.00 95.00 171 GLY A N 1
ATOM 1305 C CA . GLY A 1 171 ? -0.482 4.036 -7.903 1.00 95.00 171 GLY A CA 1
ATOM 1306 C C . GLY A 1 171 ? 0.074 2.739 -8.492 1.00 95.00 171 GLY A C 1
ATOM 1307 O O . GLY A 1 171 ? -0.505 1.670 -8.288 1.00 95.00 171 GLY A O 1
ATOM 1308 N N . VAL A 1 172 ? 1.194 2.794 -9.219 1.00 96.94 172 VAL A N 1
ATOM 1309 C CA . VAL A 1 172 ? 1.820 1.631 -9.862 1.00 96.94 172 VAL A CA 1
ATOM 1310 C C . VAL A 1 172 ? 2.318 0.641 -8.815 1.00 96.94 172 VAL A C 1
ATOM 1312 O O . VAL A 1 172 ? 2.188 -0.567 -8.994 1.00 96.94 172 VAL A O 1
ATOM 1315 N N . GLY A 1 173 ? 2.892 1.127 -7.712 1.00 95.25 173 GLY A N 1
ATOM 1316 C CA . GLY A 1 173 ? 3.478 0.251 -6.703 1.00 95.25 173 GLY A CA 1
ATOM 1317 C C . GLY A 1 173 ? 2.426 -0.614 -6.010 1.00 95.25 173 GLY A C 1
ATOM 1318 O O . GLY A 1 173 ? 2.590 -1.828 -5.918 1.00 95.25 173 GLY A O 1
ATOM 1319 N N . GLU A 1 174 ? 1.348 0.014 -5.565 1.00 96.38 174 GLU A N 1
ATOM 1320 C CA . GLU A 1 174 ? 0.183 -0.586 -4.930 1.00 96.38 174 GLU A CA 1
ATOM 1321 C C . GLU A 1 174 ? -0.463 -1.568 -5.905 1.00 96.38 174 GLU A C 1
ATOM 1323 O O . GLU A 1 174 ? -0.760 -2.703 -5.535 1.00 96.38 174 GLU A O 1
ATOM 1328 N N . ALA A 1 175 ? -0.615 -1.168 -7.173 1.00 97.19 175 ALA A N 1
ATOM 1329 C CA . ALA A 1 175 ? -1.191 -2.017 -8.204 1.00 97.19 175 ALA A CA 1
ATOM 1330 C C . ALA A 1 175 ? -0.356 -3.277 -8.466 1.00 97.19 175 ALA A C 1
ATOM 1332 O O . ALA A 1 175 ? -0.931 -4.362 -8.551 1.00 97.19 175 ALA A O 1
ATOM 1333 N N . CYS A 1 176 ? 0.979 -3.182 -8.524 1.00 96.50 176 CYS A N 1
ATOM 1334 C CA . CYS A 1 176 ? 1.839 -4.367 -8.630 1.00 96.50 176 CYS A CA 1
ATOM 1335 C C . CYS A 1 176 ? 1.578 -5.343 -7.480 1.00 96.50 176 CYS A C 1
ATOM 1337 O O . CYS A 1 176 ? 1.496 -6.553 -7.684 1.00 96.50 176 CYS A O 1
ATOM 1339 N N . VAL A 1 177 ? 1.466 -4.836 -6.255 1.00 96.19 177 VAL A N 1
ATOM 1340 C CA . VAL A 1 177 ? 1.309 -5.688 -5.072 1.00 96.19 177 VAL A CA 1
ATOM 1341 C C . VAL A 1 177 ? -0.095 -6.304 -5.011 1.00 96.19 177 VAL A C 1
ATOM 1343 O O . VAL A 1 177 ? -0.235 -7.456 -4.610 1.00 96.19 177 VAL A O 1
ATOM 1346 N N . LEU A 1 178 ? -1.121 -5.562 -5.430 1.00 96.75 178 LEU A N 1
ATOM 1347 C CA . LEU A 1 178 ? -2.527 -5.963 -5.352 1.00 96.75 178 LEU A CA 1
ATOM 1348 C C . LEU A 1 178 ? -3.000 -6.843 -6.516 1.00 96.75 178 LEU A C 1
ATOM 1350 O O . LEU A 1 178 ? -3.704 -7.824 -6.287 1.00 96.75 178 LEU A O 1
ATOM 1354 N N . TYR A 1 179 ? -2.647 -6.488 -7.752 1.00 95.88 179 TYR A N 1
ATOM 1355 C CA . TYR A 1 179 ? -3.132 -7.168 -8.960 1.00 95.88 179 TYR A CA 1
ATOM 1356 C C . TYR A 1 179 ? -2.139 -8.191 -9.516 1.00 95.88 179 TYR A C 1
ATOM 1358 O O . TYR A 1 179 ? -2.548 -9.112 -10.223 1.00 95.88 179 TYR A O 1
ATOM 1366 N N . GLY A 1 180 ? -0.849 -8.059 -9.191 1.00 93.31 180 GLY A N 1
ATOM 1367 C CA . GLY A 1 180 ? 0.197 -8.933 -9.712 1.00 93.31 180 GLY A CA 1
ATOM 1368 C C . GLY A 1 180 ? 0.521 -8.701 -11.195 1.00 93.31 180 GLY A C 1
ATOM 1369 O O . GLY A 1 180 ? -0.228 -8.064 -11.937 1.00 93.31 180 GLY A O 1
ATOM 1370 N N . GLY A 1 181 ? 1.638 -9.277 -11.644 1.00 92.44 181 GLY A N 1
ATOM 1371 C CA . GLY A 1 181 ? 2.061 -9.233 -13.045 1.00 92.44 181 GLY A CA 1
ATOM 1372 C C . GLY A 1 181 ? 2.643 -7.882 -13.462 1.00 92.44 181 GLY A C 1
ATOM 1373 O O . GLY A 1 181 ? 3.147 -7.131 -12.629 1.00 92.44 181 GLY A O 1
ATOM 1374 N N . LEU A 1 182 ? 2.611 -7.610 -14.769 1.00 95.19 182 LEU A N 1
ATOM 1375 C CA . LEU A 1 182 ? 2.976 -6.318 -15.351 1.00 95.19 182 LEU A CA 1
ATOM 1376 C C . LEU A 1 182 ? 1.738 -5.418 -15.338 1.00 95.19 182 LEU A C 1
ATOM 1378 O O . LEU A 1 182 ? 0.740 -5.761 -15.966 1.00 95.19 182 LEU A O 1
ATOM 1382 N N . VAL A 1 183 ? 1.799 -4.294 -14.631 1.00 96.81 183 VAL A N 1
ATOM 1383 C CA . VAL A 1 183 ? 0.666 -3.386 -14.406 1.00 96.81 183 VAL A CA 1
ATOM 1384 C C . VAL A 1 183 ? 0.837 -2.070 -15.154 1.00 96.81 183 VAL A C 1
ATOM 1386 O O . VAL A 1 183 ? 1.962 -1.599 -15.342 1.00 96.81 183 VAL A O 1
ATOM 1389 N N . TRP A 1 184 ? -0.292 -1.465 -15.522 1.00 96.81 184 TRP A N 1
ATOM 1390 C CA . TRP A 1 184 ? -0.368 -0.168 -16.192 1.00 96.81 184 TRP A CA 1
ATOM 1391 C C . TRP A 1 184 ? -1.342 0.756 -15.459 1.00 96.81 184 TRP A C 1
ATOM 1393 O O . TRP A 1 184 ? -2.528 0.437 -15.319 1.00 96.81 184 TRP A O 1
ATOM 1403 N N . ILE A 1 185 ? -0.841 1.919 -15.035 1.00 97.06 185 ILE A N 1
ATOM 1404 C CA . ILE A 1 185 ? -1.647 3.044 -14.546 1.00 97.06 185 ILE A CA 1
ATOM 1405 C C . ILE A 1 185 ? -1.609 4.203 -15.547 1.00 97.06 185 ILE A C 1
ATOM 1407 O O . ILE A 1 185 ? -0.529 4.660 -15.912 1.00 97.06 185 ILE A O 1
ATOM 1411 N N . ASP A 1 186 ? -2.778 4.649 -15.994 1.00 94.75 186 ASP A N 1
ATOM 1412 C CA . ASP A 1 186 ? -2.956 5.867 -16.788 1.00 94.75 186 ASP A CA 1
ATOM 1413 C C . ASP A 1 186 ? -2.588 7.098 -15.960 1.00 94.75 186 ASP A C 1
ATOM 1415 O O . ASP A 1 186 ? -2.962 7.193 -14.786 1.00 94.75 186 ASP A O 1
ATOM 1419 N N . GLU A 1 187 ? -1.881 8.044 -16.567 1.00 91.06 187 GLU A N 1
ATOM 1420 C CA . GLU A 1 187 ? -1.502 9.301 -15.928 1.00 91.06 187 GLU A CA 1
ATOM 1421 C C . GLU A 1 187 ? -2.689 10.237 -15.671 1.00 91.06 187 GLU A C 1
ATOM 1423 O O . GLU A 1 187 ? -2.544 11.172 -14.884 1.00 91.06 187 GLU A O 1
ATOM 1428 N N . GLY A 1 188 ? -3.837 9.983 -16.311 1.00 88.75 188 GLY A N 1
ATOM 1429 C CA . GLY A 1 188 ? -5.036 10.803 -16.191 1.00 88.75 188 GLY A CA 1
ATOM 1430 C C . GLY A 1 188 ? -4.911 12.155 -16.902 1.00 88.75 188 GLY A C 1
ATOM 1431 O O . GLY A 1 188 ? -3.895 12.473 -17.530 1.00 88.75 188 GLY A O 1
ATOM 1432 N N . VAL A 1 189 ? -5.958 12.979 -16.848 1.00 85.19 189 VAL A N 1
ATOM 1433 C CA . VAL A 1 189 ? -5.932 14.339 -17.416 1.00 85.19 189 VAL A CA 1
ATOM 1434 C C . VAL A 1 189 ? -5.339 15.328 -16.411 1.00 85.19 189 VAL A C 1
ATOM 1436 O O . VAL A 1 189 ? -4.648 16.266 -16.813 1.00 85.19 189 VAL A O 1
ATOM 1439 N N . GLY A 1 190 ? -5.572 15.118 -15.117 1.00 80.19 190 GLY A N 1
ATOM 1440 C CA . GLY A 1 190 ? -5.125 15.977 -14.028 1.00 80.19 190 GLY A CA 1
ATOM 1441 C C . GLY A 1 190 ? -4.462 15.210 -12.885 1.00 80.19 190 GLY A C 1
ATOM 1442 O O . GLY A 1 190 ? -4.110 14.042 -12.983 1.00 80.19 190 GLY A O 1
ATOM 1443 N N . VAL A 1 191 ? -4.267 15.895 -11.762 1.00 76.88 191 VAL A N 1
ATOM 1444 C CA . VAL A 1 191 ? -3.844 15.231 -10.525 1.00 76.88 191 VAL A CA 1
ATOM 1445 C C . VAL A 1 191 ? -5.056 14.525 -9.919 1.00 76.88 191 VAL A C 1
ATOM 1447 O O . VAL A 1 191 ? -6.109 15.135 -9.737 1.00 76.88 191 VAL A O 1
ATOM 1450 N N . GLY A 1 192 ? -4.896 13.256 -9.565 1.00 79.19 192 GLY A N 1
ATOM 1451 C CA . GLY A 1 192 ? -5.881 12.457 -8.840 1.00 79.19 192 GLY A CA 1
ATOM 1452 C C . GLY A 1 192 ? -6.870 11.683 -9.712 1.00 79.19 192 GLY A C 1
ATOM 1453 O O . GLY A 1 192 ? -7.673 10.933 -9.157 1.00 79.19 192 GLY A O 1
ATOM 1454 N N . ASP A 1 193 ? -6.833 11.833 -11.040 1.00 83.94 193 ASP A N 1
ATOM 1455 C CA . ASP A 1 193 ? -7.778 11.192 -11.967 1.00 83.94 193 ASP A CA 1
ATOM 1456 C C . ASP A 1 193 ? -7.179 10.042 -12.795 1.00 83.94 193 ASP A C 1
ATOM 1458 O O . ASP A 1 193 ? -7.886 9.465 -13.630 1.00 83.94 193 ASP A O 1
ATOM 1462 N N . GLY A 1 194 ? -5.921 9.677 -12.518 1.00 88.31 194 GLY A N 1
ATOM 1463 C CA . GLY A 1 194 ? -5.274 8.485 -13.057 1.00 88.31 194 GLY A CA 1
ATOM 1464 C C . GLY A 1 194 ? -6.064 7.209 -12.755 1.00 88.31 194 GLY A C 1
ATOM 1465 O O . GLY A 1 194 ? -6.857 7.133 -11.808 1.00 88.31 194 GLY A O 1
ATOM 1466 N N . ARG A 1 195 ? -5.884 6.179 -13.585 1.00 93.06 195 ARG A N 1
ATOM 1467 C CA . ARG A 1 195 ? -6.714 4.965 -13.527 1.00 93.06 195 ARG A CA 1
ATOM 1468 C C . ARG A 1 195 ? -5.892 3.712 -13.715 1.00 93.06 195 ARG A C 1
ATOM 1470 O O . ARG A 1 195 ? -5.015 3.643 -14.568 1.00 93.06 195 ARG A O 1
ATOM 1477 N N . TYR A 1 196 ? -6.241 2.678 -12.961 1.00 95.56 196 TYR A N 1
ATOM 1478 C CA . TYR A 1 196 ? -5.768 1.336 -13.254 1.00 95.56 196 TYR A CA 1
ATOM 1479 C C . TYR A 1 196 ? -6.324 0.879 -14.608 1.00 95.56 196 TYR A C 1
ATOM 1481 O O . TYR A 1 196 ? -7.539 0.739 -14.757 1.00 95.56 196 TYR A O 1
ATOM 1489 N N . LEU A 1 197 ? -5.441 0.660 -15.585 1.00 95.69 197 LEU A N 1
ATOM 1490 C CA . LEU A 1 197 ? -5.829 0.194 -16.918 1.00 95.69 197 LEU A CA 1
ATOM 1491 C C . LEU A 1 197 ? -5.849 -1.328 -17.015 1.00 95.69 197 LEU A C 1
ATOM 1493 O O . LEU A 1 197 ? -6.627 -1.888 -17.785 1.00 95.69 197 LEU A O 1
ATOM 1497 N N . GLY A 1 198 ? -5.012 -2.007 -16.234 1.00 95.19 198 GLY A N 1
ATOM 1498 C CA . GLY A 1 198 ? -4.973 -3.459 -16.219 1.00 95.19 198 GLY A CA 1
ATOM 1499 C C . GLY A 1 198 ? -3.636 -4.028 -15.778 1.00 95.19 198 GLY A C 1
ATOM 1500 O O . GLY A 1 198 ? -2.671 -3.309 -15.500 1.00 95.19 198 GLY A O 1
ATOM 1501 N N . SER A 1 199 ? -3.601 -5.356 -15.756 1.00 95.31 199 SER A N 1
ATOM 1502 C CA . SER A 1 199 ? -2.390 -6.138 -15.586 1.00 95.31 199 SER A CA 1
ATOM 1503 C C . SER A 1 199 ? -2.353 -7.266 -16.603 1.00 95.31 199 SER A C 1
ATOM 1505 O O . SER A 1 199 ? -3.388 -7.800 -17.013 1.00 95.31 199 SER A O 1
ATOM 1507 N N . VAL A 1 200 ? -1.146 -7.624 -17.028 1.00 91.81 200 VAL A N 1
ATOM 1508 C CA . VAL A 1 200 ? -0.913 -8.755 -17.922 1.00 91.81 200 VAL A CA 1
ATOM 1509 C C . VAL A 1 200 ? -0.028 -9.796 -17.237 1.00 91.81 200 VAL A C 1
ATOM 1511 O O . VAL A 1 200 ? 0.954 -9.442 -16.570 1.00 91.81 200 VAL A O 1
ATOM 1514 N N . PRO A 1 201 ? -0.345 -11.097 -17.382 1.00 88.88 201 PRO A N 1
ATOM 1515 C CA . PRO A 1 201 ? 0.535 -12.158 -16.920 1.00 88.88 201 PRO A CA 1
ATOM 1516 C C . PRO A 1 201 ? 1.893 -12.073 -17.618 1.00 88.88 201 PRO A C 1
ATOM 1518 O O . PRO A 1 201 ? 1.981 -12.122 -18.841 1.00 88.88 201 PRO A O 1
ATOM 1521 N N . ALA A 1 202 ? 2.959 -12.012 -16.832 1.00 84.69 202 ALA A N 1
ATOM 1522 C CA . ALA A 1 202 ? 4.330 -11.893 -17.315 1.00 84.69 202 ALA A CA 1
ATOM 1523 C C . ALA A 1 202 ? 5.035 -13.266 -17.353 1.00 84.69 202 ALA A C 1
ATOM 1525 O O . ALA A 1 202 ? 6.143 -13.412 -16.853 1.00 84.69 202 ALA A O 1
ATOM 1526 N N . ARG A 1 203 ? 4.359 -14.300 -17.882 1.00 82.25 203 ARG A N 1
ATOM 1527 C CA . ARG A 1 203 ? 4.759 -15.719 -17.726 1.00 82.25 203 ARG A CA 1
ATOM 1528 C C . ARG A 1 203 ? 6.147 -16.049 -18.278 1.00 82.25 203 ARG A C 1
ATOM 1530 O O . ARG A 1 203 ? 6.834 -16.879 -17.698 1.00 82.25 203 ARG A O 1
ATOM 1537 N N . ASP A 1 204 ? 6.542 -15.372 -19.350 1.00 85.81 204 ASP A N 1
ATOM 1538 C CA . ASP A 1 204 ? 7.814 -15.602 -20.044 1.00 85.81 204 ASP A CA 1
ATOM 1539 C C . ASP A 1 204 ? 8.801 -14.436 -19.865 1.00 85.81 204 ASP A C 1
ATOM 1541 O O . ASP A 1 204 ? 9.849 -14.384 -20.509 1.00 85.81 204 ASP A O 1
ATOM 1545 N N . LEU A 1 205 ? 8.472 -13.480 -18.989 1.00 83.50 20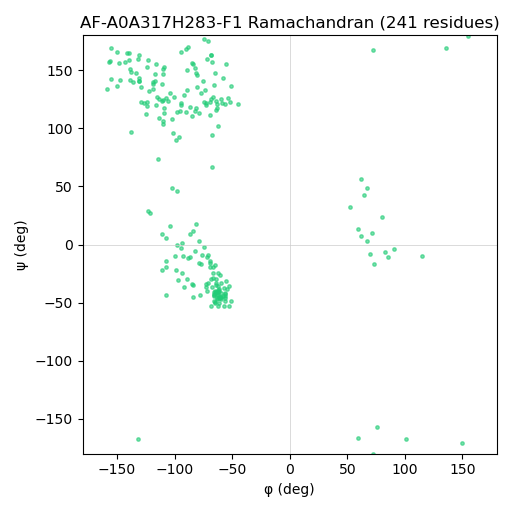5 LEU A N 1
ATOM 1546 C CA . LEU A 1 205 ? 9.322 -12.339 -18.682 1.00 83.50 205 LEU A CA 1
ATOM 1547 C C . LEU A 1 205 ? 10.102 -12.612 -17.397 1.00 83.50 205 LEU A C 1
ATOM 1549 O O . LEU A 1 205 ? 9.544 -12.657 -16.303 1.00 83.50 205 LEU A O 1
ATOM 1553 N N . TRP A 1 206 ? 11.418 -12.725 -17.535 1.00 84.94 206 TRP A N 1
ATOM 1554 C CA . TRP A 1 206 ? 12.327 -12.854 -16.404 1.00 84.94 206 TRP A CA 1
ATOM 1555 C C . TRP A 1 206 ? 12.859 -11.484 -16.005 1.00 84.94 206 TRP A C 1
ATOM 1557 O O . TRP A 1 206 ? 13.525 -10.811 -16.791 1.00 84.94 206 TRP A O 1
ATOM 1567 N N . VAL A 1 207 ? 12.593 -11.083 -14.763 1.00 83.94 207 VAL A N 1
ATOM 1568 C CA . VAL A 1 207 ? 13.145 -9.854 -14.186 1.00 83.94 207 VAL A CA 1
ATOM 1569 C C . VAL A 1 207 ? 14.289 -10.229 -13.259 1.00 83.94 207 VAL A C 1
ATOM 1571 O O . VAL A 1 207 ? 14.081 -10.763 -12.172 1.00 83.94 207 VAL A O 1
ATOM 1574 N N . VAL A 1 208 ? 15.517 -9.940 -13.687 1.00 82.88 208 VAL A N 1
ATOM 1575 C CA . VAL A 1 208 ? 16.703 -10.128 -12.849 1.00 82.88 208 VAL A CA 1
ATOM 1576 C C . VAL A 1 208 ? 16.950 -8.848 -12.066 1.00 82.88 208 VAL A C 1
ATOM 1578 O O . VAL A 1 208 ? 17.272 -7.806 -12.630 1.00 82.88 208 VAL A O 1
ATOM 1581 N N . THR A 1 209 ? 16.805 -8.929 -10.747 1.00 79.25 209 THR A N 1
ATOM 1582 C CA . THR A 1 209 ? 17.046 -7.799 -9.851 1.00 79.25 209 THR A CA 1
ATOM 1583 C C . THR A 1 209 ? 18.363 -7.988 -9.107 1.00 79.25 209 THR A C 1
ATOM 1585 O O . THR A 1 209 ? 18.526 -8.980 -8.398 1.00 79.25 209 THR A O 1
ATOM 1588 N N . ALA A 1 210 ? 19.282 -7.029 -9.222 1.00 77.56 210 ALA A N 1
ATOM 1589 C CA . ALA A 1 210 ? 20.544 -7.025 -8.488 1.00 77.56 210 ALA A CA 1
ATOM 1590 C C . ALA A 1 210 ? 20.568 -5.864 -7.487 1.00 77.56 210 ALA A C 1
ATOM 1592 O O . ALA A 1 210 ? 20.381 -4.709 -7.858 1.00 77.56 210 ALA A O 1
ATOM 1593 N N . VAL A 1 211 ? 20.811 -6.178 -6.212 1.00 74.44 211 VAL A N 1
ATOM 1594 C CA . VAL A 1 211 ? 20.949 -5.183 -5.140 1.00 74.44 211 VAL A CA 1
ATOM 1595 C C . VAL A 1 211 ? 22.376 -5.226 -4.642 1.00 74.44 211 VAL A C 1
ATOM 1597 O O . VAL A 1 211 ? 22.789 -6.194 -4.005 1.00 74.44 211 VAL A O 1
ATOM 1600 N N . GLY A 1 212 ? 23.142 -4.189 -4.947 1.00 66.75 212 GLY A N 1
ATOM 1601 C CA . GLY A 1 212 ? 24.546 -4.103 -4.577 1.00 66.75 212 GLY A CA 1
ATOM 1602 C C . GLY A 1 212 ? 24.917 -2.704 -4.123 1.00 66.75 212 GLY A C 1
ATOM 1603 O O . GLY A 1 212 ? 24.188 -1.741 -4.350 1.00 66.75 212 GLY A O 1
ATOM 1604 N N . LYS A 1 213 ? 26.081 -2.601 -3.480 1.00 65.00 213 LYS A N 1
ATOM 1605 C CA . LYS A 1 213 ? 26.754 -1.315 -3.300 1.00 65.00 213 LYS A CA 1
ATOM 1606 C C . LYS A 1 213 ? 27.101 -0.796 -4.691 1.00 65.00 213 LYS A C 1
ATOM 1608 O O . LYS A 1 213 ? 27.784 -1.508 -5.429 1.00 65.00 213 LYS A O 1
ATOM 1613 N N . VAL A 1 214 ? 26.596 0.379 -5.060 1.00 59.34 214 VAL A N 1
ATOM 1614 C CA . VAL A 1 214 ? 26.783 0.968 -6.397 1.00 59.34 214 VAL A CA 1
ATOM 1615 C C . VAL A 1 214 ? 28.270 1.017 -6.754 1.00 59.34 214 VAL A C 1
ATOM 1617 O O . VAL A 1 214 ? 28.639 0.702 -7.879 1.00 59.34 214 VAL A O 1
ATOM 1620 N N . GLU A 1 215 ? 29.133 1.257 -5.767 1.00 56.19 215 GLU A N 1
ATOM 1621 C CA . GLU A 1 215 ? 30.592 1.293 -5.898 1.00 56.19 215 GLU A CA 1
ATOM 1622 C C . GLU A 1 215 ? 31.196 -0.063 -6.305 1.00 56.19 215 GLU A C 1
ATOM 1624 O O . GLU A 1 215 ? 32.217 -0.107 -6.984 1.00 56.19 215 GLU A O 1
ATOM 1629 N N . ARG A 1 216 ? 30.565 -1.186 -5.932 1.00 51.72 216 ARG A N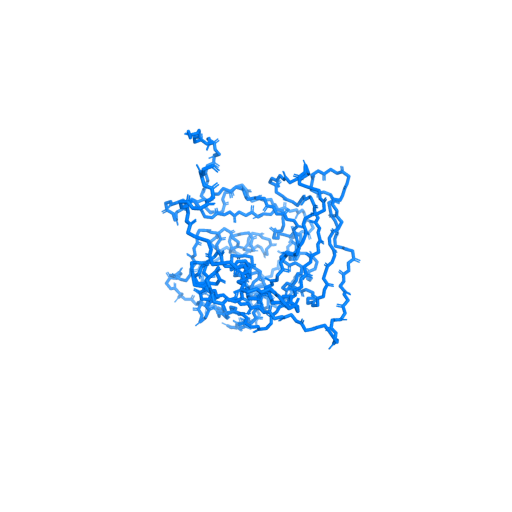 1
ATOM 1630 C CA . ARG A 1 216 ? 30.961 -2.535 -6.382 1.00 51.72 216 ARG A CA 1
ATOM 1631 C C . ARG A 1 216 ? 30.364 -2.896 -7.742 1.00 51.72 216 ARG A C 1
ATOM 1633 O O . ARG A 1 216 ? 31.019 -3.560 -8.537 1.00 51.72 216 ARG A O 1
ATOM 1640 N N . LEU A 1 217 ? 29.141 -2.448 -8.028 1.00 52.50 217 LEU A N 1
ATOM 1641 C CA . LEU A 1 217 ? 28.469 -2.713 -9.306 1.00 52.50 217 LEU A CA 1
ATOM 1642 C C . LEU A 1 217 ? 29.073 -1.908 -10.466 1.00 52.50 217 LEU A C 1
ATOM 1644 O O . LEU A 1 217 ? 29.153 -2.421 -11.579 1.00 52.50 217 LEU A O 1
ATOM 1648 N N . ALA A 1 218 ? 29.546 -0.688 -10.197 1.00 54.50 218 ALA A N 1
ATOM 1649 C CA . ALA A 1 218 ? 30.219 0.163 -11.175 1.00 54.50 218 ALA A CA 1
ATOM 1650 C C . ALA A 1 218 ? 31.583 -0.398 -11.625 1.00 54.50 218 ALA A C 1
ATOM 1652 O O . ALA A 1 218 ? 31.990 -0.148 -12.755 1.00 54.50 218 ALA A O 1
ATOM 1653 N N . GLY A 1 219 ? 32.273 -1.164 -10.767 1.00 46.91 219 GLY A N 1
ATOM 1654 C CA . GLY A 1 219 ? 33.613 -1.697 -11.050 1.00 46.91 219 GLY A CA 1
ATOM 1655 C C . GLY A 1 219 ? 33.657 -3.134 -11.584 1.00 46.91 219 GLY A C 1
ATOM 1656 O O . GLY A 1 219 ? 34.558 -3.468 -12.350 1.00 46.91 219 GLY A O 1
ATOM 1657 N N . GLU A 1 220 ? 32.712 -4.002 -11.203 1.00 44.94 220 GLU A N 1
ATOM 1658 C CA . GLU A 1 220 ? 32.813 -5.443 -11.508 1.00 44.94 220 GLU A CA 1
ATOM 1659 C C . GLU A 1 220 ? 31.853 -5.946 -12.603 1.00 44.94 220 GLU A C 1
ATOM 1661 O O . GLU A 1 220 ? 32.128 -6.989 -13.193 1.00 44.94 220 GLU A O 1
ATOM 1666 N N . ALA A 1 221 ? 30.762 -5.238 -12.929 1.00 46.88 221 ALA A N 1
ATOM 1667 C CA . ALA A 1 221 ? 29.682 -5.815 -13.748 1.00 46.88 221 ALA A CA 1
ATOM 1668 C C . ALA A 1 221 ? 29.567 -5.298 -15.197 1.00 46.88 221 ALA A C 1
ATOM 1670 O O . ALA A 1 221 ? 28.890 -5.932 -16.003 1.00 46.88 221 ALA A O 1
ATOM 1671 N N . MET A 1 222 ? 30.222 -4.193 -15.570 1.00 46.75 222 MET A N 1
ATOM 1672 C CA . MET A 1 222 ? 30.152 -3.639 -16.933 1.00 46.75 222 MET A CA 1
ATOM 1673 C C . MET A 1 222 ? 31.514 -3.717 -17.629 1.00 46.75 222 MET A C 1
ATOM 1675 O O . MET A 1 222 ? 32.201 -2.721 -17.822 1.00 46.75 222 MET A O 1
ATOM 1679 N N . ARG A 1 223 ? 31.911 -4.933 -18.025 1.00 45.16 223 ARG A N 1
ATOM 1680 C CA . ARG A 1 223 ? 33.000 -5.137 -18.991 1.00 45.16 223 ARG A CA 1
ATOM 1681 C C . ARG A 1 223 ? 32.402 -5.327 -20.381 1.00 45.16 223 ARG A C 1
ATOM 1683 O O . ARG A 1 223 ? 32.063 -6.440 -20.767 1.00 45.16 223 ARG A O 1
ATOM 1690 N N . ALA A 1 224 ? 32.271 -4.237 -21.129 1.00 42.62 224 ALA A N 1
ATOM 1691 C CA . ALA A 1 224 ? 32.055 -4.305 -22.570 1.00 42.62 224 ALA A CA 1
ATOM 1692 C C . ALA A 1 224 ? 33.419 -4.491 -23.252 1.00 42.62 224 ALA A C 1
ATOM 1694 O O . ALA A 1 224 ? 34.283 -3.619 -23.158 1.00 42.62 224 ALA A O 1
ATOM 1695 N N . LEU A 1 225 ? 33.623 -5.636 -23.902 1.00 42.81 225 LEU A N 1
ATOM 1696 C CA . LEU A 1 225 ? 34.803 -5.916 -24.719 1.00 42.81 225 LEU A CA 1
ATOM 1697 C C . LEU A 1 225 ? 34.365 -5.929 -26.185 1.00 42.81 225 LEU A C 1
ATOM 1699 O O . LEU A 1 225 ? 33.586 -6.788 -26.589 1.00 42.81 225 LEU A O 1
ATOM 1703 N N . GLY A 1 226 ? 34.837 -4.958 -26.966 1.00 36.56 226 GLY A N 1
ATOM 1704 C CA . GLY A 1 226 ? 34.767 -5.026 -28.426 1.00 36.56 226 GLY A CA 1
ATOM 1705 C C . GLY A 1 226 ? 35.909 -5.888 -28.962 1.00 36.56 226 GLY A C 1
ATOM 1706 O O . GLY A 1 226 ? 36.995 -5.895 -28.377 1.00 36.56 226 GLY A O 1
ATOM 1707 N N . GLU A 1 227 ? 35.695 -6.603 -30.069 1.00 34.00 227 GLU A N 1
ATOM 1708 C CA . GLU A 1 227 ? 36.797 -7.272 -30.769 1.00 34.00 227 GLU A CA 1
ATOM 1709 C C . GLU A 1 227 ? 37.904 -6.249 -31.082 1.00 34.00 227 GLU A C 1
ATOM 1711 O O . GLU A 1 227 ? 37.650 -5.192 -31.656 1.00 34.00 227 GLU A O 1
ATOM 1716 N N . ALA A 1 228 ? 39.129 -6.564 -30.648 1.00 46.44 228 ALA A N 1
ATOM 1717 C CA . ALA A 1 228 ? 40.339 -5.736 -30.725 1.00 46.44 228 ALA A CA 1
ATOM 1718 C C . ALA A 1 228 ? 40.439 -4.495 -29.801 1.00 46.44 228 ALA A C 1
ATOM 1720 O O . ALA A 1 228 ? 41.400 -3.732 -29.924 1.00 46.44 228 ALA A O 1
ATOM 1721 N N . ALA A 1 229 ? 39.550 -4.299 -28.820 1.00 45.75 229 ALA A N 1
ATOM 1722 C CA . ALA A 1 229 ? 39.747 -3.257 -27.806 1.00 45.75 229 ALA A CA 1
ATOM 1723 C C . ALA A 1 229 ? 40.763 -3.708 -26.734 1.00 45.75 229 ALA A C 1
ATOM 1725 O O . ALA A 1 229 ? 40.495 -4.617 -25.953 1.00 45.75 229 ALA A O 1
ATOM 1726 N N . ALA A 1 230 ? 41.930 -3.057 -26.667 1.00 50.16 230 ALA A N 1
ATOM 1727 C CA . ALA A 1 230 ? 42.982 -3.377 -25.690 1.00 50.16 230 ALA A CA 1
ATOM 1728 C C . ALA A 1 230 ? 42.640 -2.991 -24.230 1.00 50.16 230 ALA A C 1
ATOM 1730 O O . ALA A 1 230 ? 43.388 -3.348 -23.322 1.00 50.16 230 ALA A O 1
ATOM 1731 N N . LYS A 1 231 ? 41.545 -2.251 -24.001 1.00 50.69 231 LYS A N 1
ATOM 1732 C CA . LYS A 1 231 ? 41.054 -1.812 -22.683 1.00 50.69 231 LYS A CA 1
ATOM 1733 C C . LYS A 1 231 ? 39.526 -1.733 -22.675 1.00 50.69 231 LYS A C 1
ATOM 1735 O O . LYS A 1 231 ? 38.933 -1.324 -23.675 1.00 50.69 231 LYS A O 1
ATOM 1740 N N . GLY A 1 232 ? 38.909 -2.128 -21.563 1.00 50.28 232 GLY A N 1
ATOM 1741 C CA . GLY A 1 232 ? 37.458 -2.120 -21.363 1.00 50.28 232 GLY A CA 1
ATOM 1742 C C . GLY A 1 232 ? 36.945 -0.806 -20.765 1.00 50.28 232 GLY A C 1
ATOM 1743 O O . GLY A 1 232 ? 37.712 0.026 -20.272 1.00 50.28 232 GLY A O 1
ATOM 1744 N N . LEU A 1 233 ? 35.622 -0.617 -20.782 1.00 44.56 233 LEU A N 1
ATOM 1745 C CA . LEU A 1 233 ? 34.979 0.435 -19.988 1.00 44.56 233 LEU A CA 1
ATOM 1746 C C . LEU A 1 233 ? 35.314 0.211 -18.501 1.00 44.56 233 LEU A C 1
ATOM 1748 O O . LEU A 1 233 ? 35.038 -0.860 -17.970 1.00 44.56 233 LEU A O 1
ATOM 1752 N N . GLY A 1 234 ? 35.931 1.209 -17.859 1.00 49.88 234 GLY A N 1
ATOM 1753 C CA . GLY A 1 234 ? 36.397 1.133 -16.465 1.00 49.88 234 GLY A CA 1
ATOM 1754 C C . GLY A 1 234 ? 37.919 1.212 -16.276 1.00 49.88 234 GLY A C 1
ATOM 1755 O O . GLY A 1 234 ? 38.367 1.412 -15.154 1.00 49.88 234 GLY A O 1
ATOM 1756 N N . ASP A 1 235 ? 38.719 1.148 -17.347 1.00 52.62 235 ASP A N 1
ATOM 1757 C CA . ASP A 1 235 ? 40.193 1.224 -17.260 1.00 52.62 235 ASP A CA 1
ATOM 1758 C C . ASP A 1 235 ? 40.755 2.664 -17.218 1.00 52.62 235 ASP A C 1
ATOM 1760 O O . ASP A 1 235 ? 41.958 2.873 -17.404 1.00 52.62 235 ASP A O 1
ATOM 1764 N N . LYS A 1 236 ? 39.897 3.670 -17.016 1.00 51.25 236 LYS A N 1
ATOM 1765 C CA . LYS A 1 236 ? 40.294 5.075 -16.859 1.00 51.25 236 LYS A CA 1
ATOM 1766 C C . LYS A 1 236 ? 40.121 5.495 -15.406 1.00 51.25 236 LYS A C 1
ATOM 1768 O O . LYS A 1 236 ? 39.038 5.342 -14.845 1.00 51.25 236 LYS A O 1
ATOM 1773 N N . SER A 1 237 ? 41.183 6.026 -14.814 1.00 49.16 237 SER A N 1
ATOM 1774 C CA . SE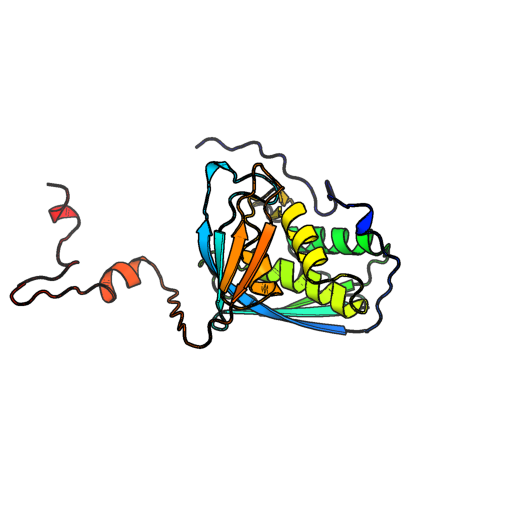R A 1 237 ? 41.121 6.686 -13.513 1.00 49.16 237 SER A CA 1
ATOM 1775 C C . SER A 1 237 ? 40.409 8.037 -13.637 1.00 49.16 237 SER A C 1
ATOM 1777 O O . SER A 1 237 ? 40.326 8.604 -14.724 1.00 49.16 237 SER A O 1
ATOM 1779 N N . GLU A 1 238 ? 39.900 8.581 -12.531 1.00 41.06 238 GLU A N 1
ATOM 1780 C CA . GLU A 1 238 ? 39.235 9.895 -12.500 1.00 41.06 238 GLU A CA 1
ATOM 1781 C C . GLU A 1 238 ? 40.131 11.019 -13.071 1.00 41.06 238 GLU A C 1
ATOM 1783 O O . GLU A 1 238 ? 39.649 11.923 -13.749 1.00 41.06 238 GLU A O 1
ATOM 1788 N N . ALA A 1 239 ? 41.455 10.898 -12.912 1.00 47.50 239 ALA A N 1
ATOM 1789 C CA . ALA A 1 239 ? 42.442 11.807 -13.496 1.00 47.50 239 ALA A CA 1
ATOM 1790 C C . ALA A 1 239 ? 42.513 11.748 -15.038 1.00 47.50 239 ALA A C 1
ATOM 1792 O O . ALA A 1 239 ? 42.887 12.734 -15.664 1.00 47.50 239 ALA A O 1
ATOM 1793 N N . ASP A 1 240 ? 42.114 10.632 -15.658 1.00 47.75 240 ASP A N 1
ATOM 1794 C CA . ASP A 1 240 ? 42.093 10.455 -17.119 1.00 47.75 240 ASP A CA 1
ATOM 1795 C C . ASP A 1 240 ? 40.836 11.057 -17.781 1.00 47.75 240 ASP A C 1
ATOM 1797 O O . ASP A 1 240 ? 40.698 11.017 -19.007 1.00 47.75 240 ASP A O 1
ATOM 1801 N N . VAL A 1 241 ? 39.885 11.550 -16.976 1.00 46.56 241 VAL A N 1
ATOM 1802 C CA . VAL A 1 241 ? 38.588 12.090 -17.423 1.00 46.56 241 VAL A CA 1
ATOM 1803 C C . VAL A 1 241 ? 38.498 13.609 -17.224 1.00 46.56 241 VAL A C 1
ATOM 1805 O O . VAL A 1 241 ? 37.714 14.258 -17.910 1.00 46.56 241 VAL A O 1
ATOM 1808 N N . VAL A 1 242 ? 39.300 14.186 -16.321 1.00 41.34 242 VAL A N 1
ATOM 1809 C CA . VAL A 1 242 ? 39.231 15.613 -15.933 1.00 41.34 242 VAL A CA 1
ATOM 1810 C C . VAL A 1 242 ? 40.364 16.462 -16.554 1.00 41.34 242 VAL A C 1
ATOM 1812 O O . VAL A 1 242 ? 40.598 17.590 -16.129 1.00 41.34 242 VAL A O 1
ATOM 1815 N N . ALA A 1 243 ? 41.052 15.957 -17.582 1.00 38.06 243 ALA A N 1
ATOM 1816 C CA . ALA A 1 243 ? 41.997 16.727 -18.403 1.00 38.06 243 ALA A CA 1
ATOM 1817 C C . ALA A 1 243 ? 41.383 17.119 -19.755 1.00 38.06 243 ALA A C 1
ATOM 1819 O O . ALA A 1 243 ? 40.782 16.232 -20.404 1.00 38.06 243 ALA A O 1
#

Solvent-accessible surface area (backbone atoms only — not comparable to full-atom values): 13635 Å² total; per-residue (Å²): 136,84,81,77,85,68,78,65,43,51,55,60,57,91,70,71,79,60,82,88,55,61,44,88,54,57,75,69,42,65,59,24,78,30,78,22,40,17,28,44,74,76,44,68,72,33,73,89,35,52,37,74,18,25,8,8,11,19,37,18,32,41,38,82,92,38,42,32,30,42,38,33,31,64,42,91,48,87,48,80,56,53,52,27,46,47,48,22,51,52,42,50,50,26,64,30,24,66,44,88,73,90,36,70,19,49,44,65,82,36,65,47,85,63,73,90,70,59,39,44,54,65,46,32,49,54,46,34,49,53,53,22,54,30,51,18,34,65,48,85,57,54,73,67,54,52,45,54,52,47,26,58,57,35,53,37,65,37,97,82,57,55,30,26,33,74,28,74,31,37,47,29,66,44,42,9,53,73,71,36,30,40,28,38,21,42,32,49,95,45,72,59,58,36,40,83,73,52,62,42,85,50,87,88,63,83,82,86,83,84,89,70,60,64,79,56,50,70,73,73,70,57,73,61,76,56,94,89,52,96,66,45,64,77,79,65,56,76,76,75,69,76,113

Sequence (243 aa):
MSKSNGTHFLPGENLNIRSEWHRHAAPRYGRACVHAPGRVHMSVFDFSKMAPGLGGGGLGISVDTAYSQLLISTGTGDGSGLNATGRHLLELFKRCVGYDRDDLSVNVARRIRYAHAGFGSNVTFNTALMAGLNALFGSPFSIHEIWTMLTQNYVENAEDGQHIYYGLDTGVGEACVLYGGLVWIDEGVGVGDGRYLGSVPARDLWVVTAVGKVERLAGEAMRALGEAAAKGLGDKSEADVVA

Mean predicted aligned error: 9.16 Å

Secondary structure (DSSP, 8-state):
--------B-TTSS----GGG------SSSEEEEEEEEEEEEE-S-GGG--BEE-S-EEEEEEEEEEEEEEEEES----TT--HHHHHHHHHHHHHHT---S-EEEEEEE--SSTTSSS-HHHHHHHHHHHHHHHHTT--S-HHHHHHHHHHT-EEE-TTSS-EEEPEE-SHHHHHHHH-SEEEEE--SSTT--EEEEEE--TT---------HHHHHHHS-----TT-SS-TT---GGGT--